Protein AF-A0A8B6HGJ4-F1 (afdb_monomer_lite)

Radius of gyration: 32.19 Å; chains: 1; bounding box: 91×87×82 Å

Structure (mmCIF, N/CA/C/O backbone):
data_AF-A0A8B6HGJ4-F1
#
_entry.id   AF-A0A8B6HGJ4-F1
#
loop_
_atom_site.group_PDB
_atom_site.id
_atom_site.type_symbol
_atom_site.label_atom_id
_atom_site.label_alt_id
_atom_site.label_comp_id
_atom_site.label_asym_id
_atom_site.label_entity_id
_atom_site.label_seq_id
_atom_site.pdbx_PDB_ins_code
_atom_site.Cartn_x
_atom_site.Cartn_y
_atom_site.Cartn_z
_atom_site.occupancy
_atom_site.B_iso_or_equiv
_atom_site.auth_seq_id
_atom_site.auth_comp_id
_atom_site.auth_asym_id
_atom_site.auth_atom_id
_atom_site.pdbx_PDB_model_num
ATOM 1 N N . MET A 1 1 ? 3.641 -2.253 -34.394 1.00 78.38 1 MET A N 1
ATOM 2 C CA . MET A 1 1 ? 3.282 -3.448 -33.602 1.00 78.38 1 MET A CA 1
ATOM 3 C C . MET A 1 1 ? 3.819 -3.248 -32.192 1.00 78.38 1 MET A C 1
ATOM 5 O O . MET A 1 1 ? 4.933 -2.754 -32.072 1.00 78.38 1 MET A O 1
ATOM 9 N N . LEU A 1 2 ? 3.014 -3.505 -31.161 1.00 90.56 2 LEU A N 1
ATOM 10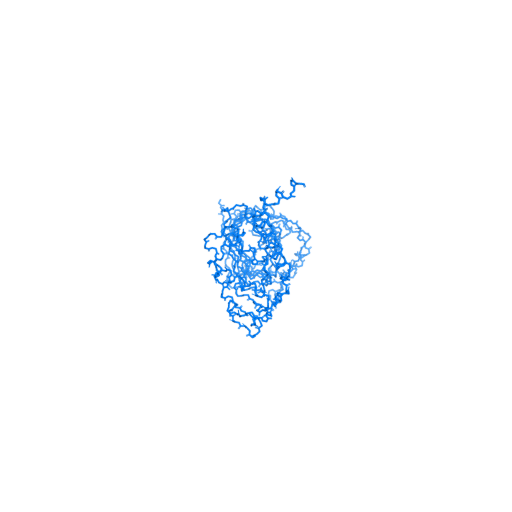 C CA . LEU A 1 2 ? 3.437 -3.443 -29.756 1.00 90.56 2 LEU A CA 1
ATOM 11 C C . LEU A 1 2 ? 3.563 -4.871 -29.226 1.00 90.56 2 LEU A C 1
ATOM 13 O O . LEU A 1 2 ? 2.767 -5.724 -29.615 1.00 90.56 2 LEU A O 1
ATOM 17 N N . PHE A 1 3 ? 4.537 -5.117 -28.355 1.00 94.81 3 PHE A N 1
ATOM 18 C CA . PHE A 1 3 ? 4.821 -6.446 -27.819 1.00 94.81 3 PHE A CA 1
ATOM 19 C C . PHE A 1 3 ? 4.512 -6.532 -26.328 1.00 94.81 3 PHE A C 1
ATOM 21 O O . PHE A 1 3 ? 4.611 -5.547 -25.590 1.00 94.81 3 PHE A O 1
ATOM 28 N N . SER A 1 4 ? 4.154 -7.739 -25.903 1.00 97.12 4 SER A N 1
ATOM 29 C CA . SER A 1 4 ? 4.008 -8.117 -24.502 1.00 97.12 4 SER A CA 1
ATOM 30 C C . SER A 1 4 ? 4.976 -9.256 -24.223 1.00 97.12 4 SER A C 1
ATOM 32 O O . SER A 1 4 ? 5.070 -10.179 -25.030 1.00 97.12 4 SER A O 1
ATOM 34 N N . VAL A 1 5 ? 5.701 -9.165 -23.115 1.00 97.69 5 VAL A N 1
ATOM 35 C CA . VAL A 1 5 ? 6.675 -10.169 -22.688 1.00 97.69 5 VAL A CA 1
ATOM 36 C C . VAL A 1 5 ? 6.229 -10.723 -21.343 1.00 97.69 5 VAL A C 1
ATOM 38 O O . VAL A 1 5 ? 5.926 -9.954 -20.430 1.00 97.69 5 VAL A O 1
ATOM 41 N N . ASP A 1 6 ? 6.189 -12.047 -21.246 1.00 98.19 6 ASP A N 1
ATOM 42 C CA . ASP A 1 6 ? 5.917 -12.778 -20.013 1.00 98.19 6 ASP A CA 1
ATOM 43 C C . ASP A 1 6 ? 7.046 -13.783 -19.788 1.00 98.19 6 ASP A C 1
ATOM 45 O O . ASP A 1 6 ? 7.392 -14.549 -20.692 1.00 98.19 6 ASP A O 1
ATOM 49 N N . ILE A 1 7 ? 7.675 -13.712 -18.621 1.00 98.06 7 ILE A N 1
ATOM 50 C CA . ILE A 1 7 ? 8.836 -14.514 -18.249 1.00 98.06 7 ILE A CA 1
ATOM 51 C C . ILE A 1 7 ? 8.524 -15.176 -16.915 1.00 98.06 7 ILE A C 1
ATOM 53 O O . ILE A 1 7 ? 8.457 -14.511 -15.885 1.00 98.06 7 ILE A O 1
ATOM 57 N N . THR A 1 8 ? 8.416 -16.498 -16.923 1.00 98.12 8 THR A N 1
ATOM 58 C CA . THR A 1 8 ? 8.326 -17.304 -15.705 1.00 98.12 8 THR A CA 1
ATOM 59 C C . THR A 1 8 ? 9.565 -18.173 -15.608 1.00 98.12 8 THR A C 1
ATOM 61 O O . THR A 1 8 ? 9.866 -18.949 -16.518 1.00 98.12 8 THR A O 1
ATOM 64 N N . CYS A 1 9 ? 10.301 -18.040 -14.511 1.00 97.62 9 CYS A N 1
ATOM 65 C CA . CYS A 1 9 ? 11.468 -18.869 -14.261 1.00 97.62 9 CYS A CA 1
ATOM 66 C C . CYS A 1 9 ? 11.078 -20.179 -13.563 1.00 97.62 9 CYS A C 1
ATOM 68 O O . CYS A 1 9 ? 10.158 -20.236 -12.752 1.00 97.62 9 CYS A O 1
ATOM 70 N N . GLY A 1 10 ? 11.810 -21.251 -13.875 1.00 91.12 10 GLY A N 1
ATOM 71 C CA . GLY A 1 10 ? 11.789 -22.477 -13.074 1.00 91.12 10 GLY A CA 1
ATOM 72 C C . GLY A 1 10 ? 12.586 -22.319 -11.775 1.00 91.12 10 GLY A C 1
ATOM 73 O O . GLY A 1 10 ? 13.128 -21.253 -11.485 1.00 91.12 10 GLY A O 1
ATOM 74 N N . GLN A 1 11 ? 12.724 -23.401 -11.005 1.00 84.88 11 GLN A N 1
ATOM 75 C CA . GLN A 1 11 ? 13.527 -23.393 -9.775 1.00 84.88 11 GLN A CA 1
ATOM 76 C C . GLN A 1 11 ? 14.956 -22.894 -10.046 1.00 84.88 11 GLN A C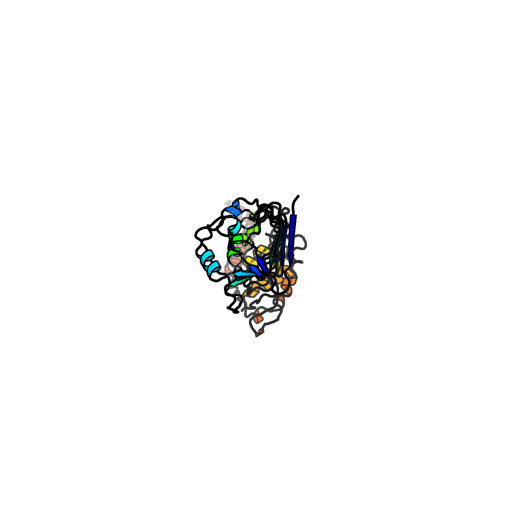 1
ATOM 78 O O . GLN A 1 11 ? 15.670 -23.464 -10.868 1.00 84.88 11 GLN A O 1
ATOM 83 N N . ASN A 1 12 ? 15.366 -21.836 -9.339 1.00 80.31 12 ASN A N 1
ATOM 84 C CA . ASN A 1 12 ? 16.653 -21.144 -9.504 1.00 80.31 12 ASN A CA 1
ATOM 85 C C . ASN A 1 12 ? 16.897 -20.543 -10.903 1.00 80.31 12 ASN A C 1
ATOM 87 O O . ASN A 1 12 ? 18.029 -20.182 -11.226 1.00 80.31 12 ASN A O 1
ATOM 91 N N . GLY A 1 13 ? 15.860 -20.422 -11.736 1.00 94.25 13 GLY A N 1
ATOM 92 C CA . GLY A 1 13 ? 15.961 -19.727 -13.011 1.00 94.25 13 GLY A CA 1
ATOM 93 C C . GLY A 1 13 ? 16.269 -18.250 -12.783 1.00 94.25 13 GLY A C 1
ATOM 94 O O . GLY A 1 13 ? 15.765 -17.626 -11.844 1.00 94.25 13 GLY A O 1
ATOM 95 N N . SER A 1 14 ? 17.124 -17.693 -13.636 1.00 95.44 14 SER A N 1
ATOM 96 C CA . SER A 1 14 ? 17.525 -16.296 -13.530 1.00 95.44 14 SER A CA 1
ATOM 97 C C . SER A 1 14 ? 17.365 -15.569 -14.852 1.00 95.44 14 SER A C 1
ATOM 99 O O . SER A 1 14 ? 17.521 -16.156 -15.922 1.00 95.44 14 SER A O 1
ATOM 101 N N . VAL A 1 15 ? 17.058 -14.280 -14.759 1.00 97.00 15 VAL A N 1
ATOM 102 C CA . VAL A 1 15 ? 16.951 -13.376 -15.900 1.00 97.00 15 VAL A CA 1
ATOM 103 C C . VAL A 1 15 ? 17.786 -12.137 -15.618 1.00 97.00 15 VAL A C 1
ATOM 105 O O . VAL A 1 15 ? 17.808 -11.624 -14.498 1.00 97.00 15 VAL A O 1
ATOM 108 N N . PHE A 1 16 ? 18.502 -11.661 -16.632 1.00 96.50 16 PHE A N 1
ATOM 109 C CA . PHE A 1 16 ? 19.123 -10.347 -16.567 1.00 96.50 16 PHE A CA 1
ATOM 110 C C . PHE A 1 16 ? 18.044 -9.292 -16.820 1.00 96.50 16 PHE A C 1
ATOM 112 O O . PHE A 1 16 ? 17.473 -9.237 -17.909 1.00 96.50 16 PHE A O 1
ATOM 119 N N . PHE A 1 17 ? 17.730 -8.499 -15.801 1.00 95.50 17 PHE A N 1
ATOM 120 C CA . PHE A 1 17 ? 16.621 -7.555 -15.815 1.00 95.50 17 PHE A CA 1
ATOM 121 C C . PHE A 1 17 ? 17.064 -6.203 -15.247 1.00 95.50 17 PHE A C 1
ATOM 123 O O . PHE A 1 17 ? 17.005 -6.019 -14.032 1.00 95.50 17 PHE A O 1
ATOM 130 N N . PRO A 1 18 ? 17.484 -5.247 -16.092 1.00 93.56 18 PRO A N 1
ATOM 131 C CA . PRO A 1 18 ? 17.709 -3.876 -15.657 1.00 93.56 18 PRO A CA 1
ATOM 132 C C . PRO A 1 18 ? 16.373 -3.167 -15.397 1.00 93.56 18 PRO A C 1
ATOM 134 O O . PRO A 1 18 ? 15.500 -3.106 -16.267 1.00 93.56 18 PRO A O 1
ATOM 137 N N . TYR A 1 19 ? 16.188 -2.613 -14.198 1.00 91.94 19 TYR A N 1
ATOM 138 C CA . TYR A 1 19 ? 14.978 -1.860 -13.859 1.00 91.94 19 TYR A CA 1
ATOM 139 C C . TYR A 1 19 ? 14.978 -0.480 -14.550 1.00 91.94 19 TYR A C 1
ATOM 141 O O . TYR A 1 19 ? 16.002 0.203 -14.513 1.00 91.94 19 TYR A O 1
ATOM 149 N N . PRO A 1 20 ? 13.851 -0.014 -15.137 1.00 92.06 20 PRO A N 1
ATOM 150 C CA . PRO A 1 20 ? 12.492 -0.566 -15.037 1.00 92.06 20 PRO A CA 1
ATOM 151 C C . PRO A 1 20 ? 12.040 -1.435 -16.226 1.00 92.06 20 PRO A C 1
ATOM 153 O O . PRO A 1 20 ? 10.835 -1.589 -16.449 1.00 92.06 20 PRO A O 1
ATOM 156 N N . GLY A 1 21 ? 12.977 -1.993 -16.998 1.00 92.81 21 GLY A N 1
ATOM 157 C CA . GLY A 1 21 ? 12.678 -2.919 -18.091 1.00 92.81 21 GLY A CA 1
ATOM 158 C C . GLY A 1 21 ? 12.190 -2.265 -19.376 1.00 92.81 21 GLY A C 1
ATOM 159 O O . GLY A 1 21 ? 11.412 -2.882 -20.103 1.00 92.81 21 GLY A O 1
ATOM 160 N N . ARG A 1 22 ? 12.572 -1.011 -19.658 1.00 92.31 22 ARG A N 1
ATOM 161 C CA . ARG A 1 22 ? 12.109 -0.327 -20.875 1.00 92.31 22 ARG A CA 1
ATOM 162 C C . ARG A 1 22 ? 12.774 -0.921 -22.108 1.00 92.31 22 ARG A C 1
ATOM 164 O O . ARG A 1 22 ? 13.986 -1.065 -22.176 1.00 92.31 22 ARG A O 1
ATOM 171 N N . ALA A 1 23 ? 11.966 -1.165 -23.132 1.00 93.50 23 ALA A N 1
ATOM 172 C CA . ALA A 1 23 ? 12.439 -1.548 -24.452 1.00 93.50 23 ALA A CA 1
ATOM 173 C C . ALA A 1 23 ? 11.560 -0.916 -25.536 1.00 93.50 23 ALA A C 1
ATOM 175 O O . ALA A 1 23 ? 10.390 -0.578 -25.317 1.00 93.50 23 ALA A O 1
ATOM 176 N N . ARG A 1 24 ? 12.115 -0.755 -26.742 1.00 93.19 24 ARG A N 1
ATOM 177 C CA . ARG A 1 24 ? 11.353 -0.238 -27.886 1.00 93.19 24 ARG A CA 1
ATOM 178 C C . ARG A 1 24 ? 10.173 -1.167 -28.176 1.00 93.19 24 ARG A C 1
ATOM 180 O O . ARG A 1 24 ? 10.334 -2.377 -28.240 1.00 93.19 24 ARG A O 1
ATOM 187 N N . LEU A 1 25 ? 8.995 -0.573 -28.386 1.00 93.94 25 LEU A N 1
ATOM 188 C CA . LEU A 1 25 ? 7.734 -1.269 -28.690 1.00 93.94 25 LEU A CA 1
ATOM 189 C C . LEU A 1 25 ? 7.193 -2.185 -27.573 1.00 93.94 25 LEU A C 1
ATOM 191 O O . LEU A 1 25 ? 6.134 -2.782 -27.768 1.00 93.94 25 LEU A O 1
ATOM 195 N N . LEU A 1 26 ? 7.850 -2.263 -26.410 1.00 96.44 26 LEU A N 1
ATOM 196 C CA . LEU A 1 26 ? 7.365 -3.036 -25.271 1.00 96.44 26 LEU A CA 1
ATOM 197 C C . LEU A 1 26 ? 6.221 -2.297 -24.573 1.00 96.44 26 LEU A C 1
ATOM 199 O O . LEU A 1 26 ? 6.354 -1.143 -24.168 1.00 96.44 26 LEU A O 1
ATOM 203 N N . HIS A 1 27 ? 5.085 -2.973 -24.459 1.00 97.00 27 HIS A N 1
ATOM 204 C CA . HIS A 1 27 ? 3.854 -2.430 -23.893 1.00 97.00 27 HIS A CA 1
ATOM 205 C C . HIS A 1 27 ? 3.449 -3.122 -22.587 1.00 97.00 27 HIS A C 1
ATOM 207 O O . HIS A 1 27 ? 2.850 -2.491 -21.716 1.00 97.00 27 HIS A O 1
ATOM 213 N N . SER A 1 28 ? 3.782 -4.401 -22.427 1.00 98.12 28 SER A N 1
ATOM 214 C CA . SER A 1 28 ? 3.518 -5.160 -21.204 1.00 98.12 28 SER A CA 1
ATOM 215 C C . SER A 1 28 ? 4.728 -6.006 -20.845 1.00 98.12 28 SER A C 1
ATOM 217 O O . SER A 1 28 ? 5.304 -6.639 -21.729 1.00 98.12 28 SER A O 1
ATOM 219 N N . LEU A 1 29 ? 5.075 -6.035 -19.563 1.00 98.00 29 LEU A N 1
ATOM 220 C CA . LEU A 1 29 ? 6.141 -6.868 -19.023 1.00 98.00 29 LEU A CA 1
ATOM 221 C C . LEU A 1 29 ? 5.661 -7.558 -17.747 1.00 98.00 29 LEU A C 1
ATOM 223 O O . LEU A 1 29 ? 5.233 -6.891 -16.804 1.00 98.00 29 LEU A O 1
ATOM 227 N N . SER A 1 30 ? 5.752 -8.881 -17.738 1.00 98.44 30 SER A N 1
ATOM 228 C CA . SER A 1 30 ? 5.477 -9.742 -16.594 1.00 98.44 30 SER A CA 1
ATOM 229 C C . SER A 1 30 ? 6.698 -10.619 -16.331 1.00 98.44 30 SER A C 1
ATOM 231 O O . SER A 1 30 ? 7.224 -11.234 -17.257 1.00 98.44 30 SER A O 1
ATOM 233 N N . ILE A 1 31 ? 7.185 -10.623 -15.091 1.00 98.00 31 ILE A N 1
ATOM 234 C CA . ILE A 1 31 ? 8.276 -11.485 -14.636 1.00 98.00 31 ILE A CA 1
ATOM 235 C C . ILE A 1 31 ? 7.845 -12.155 -13.330 1.00 98.00 31 ILE A C 1
ATOM 237 O O . ILE A 1 31 ? 7.483 -11.463 -12.370 1.00 98.00 31 ILE A O 1
ATOM 241 N N . SER A 1 32 ? 7.889 -13.486 -13.279 1.00 97.69 32 SER A N 1
ATOM 242 C CA . SER A 1 32 ? 7.520 -14.258 -12.093 1.00 97.69 32 SER A CA 1
ATOM 243 C C . SER A 1 32 ? 8.533 -15.342 -11.736 1.00 97.69 32 SER A C 1
ATOM 245 O O . SER A 1 32 ? 9.156 -15.956 -12.604 1.00 97.69 32 SER A O 1
ATOM 247 N N . ASP A 1 33 ? 8.668 -15.577 -10.429 1.00 96.94 33 ASP A N 1
ATOM 248 C CA . ASP A 1 33 ? 9.401 -16.714 -9.856 1.00 96.94 33 ASP A CA 1
ATOM 249 C C . ASP A 1 33 ? 10.895 -16.749 -10.246 1.00 96.94 33 ASP A C 1
ATOM 251 O O . ASP A 1 33 ? 11.524 -17.806 -10.288 1.00 96.94 33 ASP A O 1
ATOM 255 N N . CYS A 1 34 ? 11.475 -15.576 -10.530 1.00 96.88 34 CYS A N 1
ATOM 256 C CA . CYS A 1 34 ? 12.827 -15.421 -11.063 1.00 96.88 34 CYS A CA 1
ATOM 257 C C . CYS A 1 34 ? 13.830 -14.871 -10.045 1.00 96.88 34 CYS A C 1
ATOM 259 O O . CYS A 1 34 ? 13.510 -14.047 -9.184 1.00 96.88 34 CYS A O 1
ATOM 261 N N . VAL A 1 35 ? 15.101 -15.228 -10.243 1.00 94.81 35 VAL A N 1
ATOM 262 C CA . VAL A 1 35 ? 16.230 -14.449 -9.723 1.00 94.81 35 VAL A CA 1
ATOM 263 C C . VAL A 1 35 ? 16.602 -13.367 -10.738 1.00 94.81 35 VAL A C 1
ATOM 265 O O . VAL A 1 35 ? 16.942 -13.666 -11.883 1.00 94.81 35 VAL A O 1
ATOM 268 N N . LEU A 1 36 ? 16.521 -12.101 -10.336 1.00 95.12 36 LEU A N 1
ATOM 269 C CA . LEU A 1 36 ? 16.786 -10.950 -11.196 1.00 95.12 36 LEU A CA 1
ATOM 270 C C . LEU A 1 36 ? 18.236 -10.509 -11.021 1.00 95.12 36 LEU A C 1
ATOM 272 O O . LEU A 1 36 ? 18.605 -9.961 -9.981 1.00 95.12 36 LEU A O 1
ATOM 276 N N . ASN A 1 37 ? 19.042 -10.723 -12.053 1.00 94.56 37 ASN A N 1
ATOM 277 C CA . ASN A 1 37 ? 20.411 -10.229 -12.121 1.00 94.56 37 ASN A CA 1
ATOM 278 C C . ASN A 1 37 ? 20.438 -8.855 -12.799 1.00 94.56 37 ASN A C 1
ATOM 280 O O . ASN A 1 37 ? 19.625 -8.579 -13.678 1.00 94.56 37 ASN A O 1
ATOM 284 N N . GLY A 1 38 ? 21.394 -8.001 -12.429 1.00 92.38 38 GLY A N 1
ATOM 285 C CA . GLY A 1 38 ? 21.592 -6.714 -13.105 1.00 92.38 38 GLY A CA 1
ATOM 286 C C . GLY A 1 38 ? 20.505 -5.672 -12.837 1.00 92.38 38 GLY A C 1
ATOM 287 O O . GLY A 1 38 ? 20.397 -4.712 -13.586 1.00 92.38 38 GLY A O 1
ATOM 288 N N . PHE A 1 39 ? 19.722 -5.809 -11.762 1.00 92.06 39 PHE A N 1
ATOM 289 C CA . PHE A 1 39 ? 18.606 -4.900 -11.462 1.00 92.06 39 PHE A CA 1
ATOM 290 C C . PHE A 1 39 ? 18.987 -3.415 -11.486 1.00 92.06 39 PHE A C 1
ATOM 292 O O . PHE A 1 39 ? 18.221 -2.581 -11.964 1.00 92.06 39 PHE A O 1
ATOM 299 N N . THR A 1 40 ? 20.189 -3.085 -11.013 1.00 90.69 40 THR A N 1
ATOM 300 C CA . THR A 1 40 ? 20.719 -1.717 -10.956 1.00 90.69 40 THR A CA 1
ATOM 301 C C . THR A 1 40 ? 21.712 -1.392 -12.072 1.00 90.69 40 THR A C 1
ATOM 303 O O . THR A 1 40 ? 22.318 -0.324 -12.023 1.00 90.69 40 THR A O 1
ATOM 306 N N . SER A 1 41 ? 21.922 -2.273 -13.058 1.00 91.75 41 SER A N 1
ATOM 307 C CA . SER A 1 41 ? 22.995 -2.107 -14.053 1.00 91.75 41 SER A CA 1
ATOM 308 C C . SER A 1 41 ? 22.816 -0.868 -14.926 1.00 91.75 41 SER A C 1
ATOM 310 O O . SER A 1 41 ? 23.791 -0.297 -15.399 1.00 91.75 41 SER A O 1
ATOM 312 N N . GLU A 1 42 ? 21.573 -0.433 -15.117 1.00 90.81 42 GLU A N 1
ATOM 313 C CA . GLU A 1 42 ? 21.238 0.768 -15.879 1.00 90.81 42 GLU A CA 1
ATOM 314 C C . GLU A 1 42 ? 20.918 1.966 -14.985 1.00 90.81 42 GLU A C 1
ATOM 316 O O . GLU A 1 42 ? 20.516 2.994 -15.503 1.00 90.81 42 GLU A O 1
ATOM 321 N N . ALA A 1 43 ? 21.099 1.895 -13.661 1.00 88.25 43 ALA A N 1
ATOM 322 C CA . ALA A 1 43 ? 20.643 2.944 -12.740 1.00 88.25 43 ALA A CA 1
ATOM 323 C C . ALA A 1 43 ? 21.323 4.316 -12.950 1.00 88.25 43 ALA A C 1
ATOM 325 O O . ALA A 1 43 ? 20.772 5.349 -12.562 1.00 88.25 43 ALA A O 1
ATOM 326 N N . THR A 1 44 ? 22.512 4.325 -13.560 1.00 88.94 44 THR A N 1
ATOM 327 C CA . THR A 1 44 ? 23.302 5.527 -13.879 1.00 88.94 44 THR A CA 1
ATOM 328 C C . THR A 1 44 ? 23.581 5.686 -15.376 1.00 88.94 44 THR A C 1
ATOM 330 O O . THR A 1 44 ? 24.376 6.544 -15.740 1.00 88.94 44 THR A O 1
ATOM 333 N N . SER A 1 45 ? 23.001 4.837 -16.232 1.00 89.25 45 SER A N 1
ATOM 334 C CA . SER A 1 45 ? 23.171 4.948 -17.686 1.00 89.25 45 SER A CA 1
ATOM 335 C C . SER A 1 45 ? 22.232 6.015 -18.244 1.00 89.25 45 SER A C 1
ATOM 337 O O . SER A 1 45 ? 21.072 6.062 -17.838 1.00 89.25 45 SER A O 1
ATOM 339 N N . ASP A 1 46 ? 22.702 6.832 -19.184 1.00 88.00 46 ASP A N 1
ATOM 340 C CA . ASP A 1 46 ? 21.861 7.800 -19.900 1.00 88.00 46 ASP A CA 1
ATOM 341 C C . ASP A 1 46 ? 21.121 7.143 -21.087 1.00 88.00 46 ASP A C 1
ATOM 343 O O . ASP A 1 46 ? 20.149 7.689 -21.607 1.00 88.00 46 ASP A O 1
ATOM 347 N N . ASP A 1 47 ? 21.517 5.933 -21.506 1.00 88.81 47 ASP A N 1
ATOM 348 C CA . ASP A 1 47 ? 20.915 5.256 -22.665 1.00 88.81 47 ASP A CA 1
ATOM 349 C C . ASP A 1 47 ? 19.427 4.959 -22.444 1.00 88.81 47 ASP A C 1
ATOM 351 O O . ASP A 1 47 ? 18.610 5.093 -23.361 1.00 88.81 47 ASP A O 1
ATOM 355 N N . ILE A 1 48 ? 19.052 4.611 -21.210 1.00 88.31 48 ILE A N 1
ATOM 356 C CA . ILE A 1 48 ? 17.669 4.304 -20.828 1.00 88.31 48 ILE A CA 1
ATOM 357 C C . ILE A 1 48 ? 16.745 5.527 -20.945 1.00 88.31 48 ILE A C 1
ATOM 359 O O . ILE A 1 48 ? 15.542 5.364 -21.170 1.00 88.31 48 ILE A O 1
ATOM 363 N N . ASP A 1 49 ? 17.290 6.749 -20.869 1.00 86.62 49 ASP A N 1
ATOM 364 C CA . ASP A 1 49 ? 16.537 7.992 -21.078 1.00 86.62 49 ASP A CA 1
ATOM 365 C C . ASP A 1 49 ? 16.119 8.169 -22.545 1.00 86.62 49 ASP A C 1
ATOM 367 O O . ASP A 1 49 ? 15.100 8.801 -22.836 1.00 86.62 49 ASP A O 1
ATOM 371 N N . THR A 1 50 ? 16.850 7.554 -23.481 1.00 91.12 50 THR A N 1
ATOM 372 C CA . THR A 1 50 ? 16.514 7.574 -24.913 1.00 91.12 50 THR A CA 1
ATOM 373 C C . THR A 1 50 ? 15.396 6.592 -25.276 1.00 91.12 50 THR A C 1
ATOM 375 O O . THR A 1 50 ? 14.803 6.680 -26.359 1.00 91.12 50 THR A O 1
ATOM 378 N N . ILE A 1 51 ? 15.078 5.648 -24.381 1.00 92.50 51 ILE A N 1
ATOM 379 C CA . ILE A 1 51 ? 14.067 4.619 -24.612 1.00 92.50 51 ILE A CA 1
ATOM 380 C C . ILE A 1 51 ? 12.702 5.128 -24.118 1.00 92.50 51 ILE A C 1
ATOM 382 O O . ILE A 1 51 ? 12.518 5.378 -22.922 1.00 92.50 51 ILE A O 1
ATOM 386 N N . PRO A 1 52 ? 11.698 5.258 -25.009 1.00 92.25 52 PRO A N 1
ATOM 387 C CA . PRO A 1 52 ? 10.401 5.801 -24.630 1.00 92.25 52 PRO A CA 1
ATOM 388 C C . PRO A 1 52 ? 9.671 4.873 -23.654 1.00 92.25 52 PRO A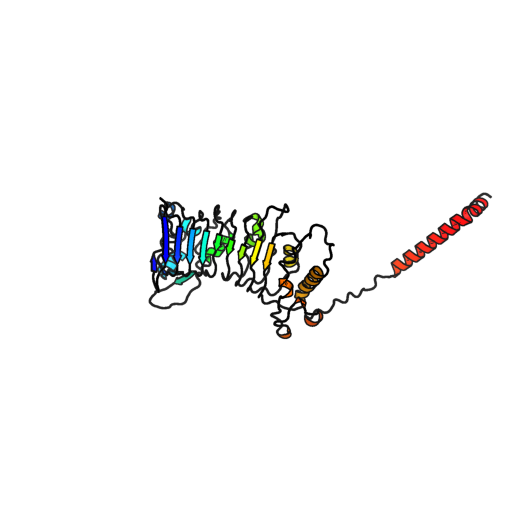 C 1
ATOM 390 O O . PRO A 1 52 ? 9.547 3.673 -23.901 1.00 92.25 52 PRO A O 1
ATOM 393 N N . ASP A 1 53 ? 9.103 5.451 -22.595 1.00 92.56 53 ASP A N 1
ATOM 394 C CA . ASP A 1 53 ? 8.244 4.733 -21.650 1.00 92.56 53 ASP A CA 1
ATOM 395 C C . ASP A 1 53 ? 6.890 4.396 -22.292 1.00 92.56 53 ASP A C 1
ATOM 397 O O . ASP A 1 53 ? 5.974 5.227 -22.351 1.00 92.56 53 ASP A O 1
ATOM 401 N N . ARG A 1 54 ? 6.784 3.174 -22.818 1.00 95.19 54 ARG A N 1
ATOM 402 C CA . ARG A 1 54 ? 5.574 2.633 -23.456 1.00 95.19 54 ARG A CA 1
ATOM 403 C C . ARG A 1 54 ? 4.890 1.545 -22.629 1.00 95.19 54 ARG A C 1
ATOM 405 O O . ARG A 1 54 ? 3.816 1.093 -23.029 1.00 95.19 54 ARG A O 1
ATOM 412 N N . ILE A 1 55 ? 5.468 1.156 -21.493 1.00 96.12 55 ILE A N 1
ATOM 413 C CA . ILE A 1 55 ? 4.935 0.086 -20.652 1.00 96.12 55 ILE A CA 1
ATOM 414 C C . ILE A 1 55 ? 3.644 0.574 -19.991 1.00 96.12 55 ILE A C 1
ATOM 416 O O . ILE A 1 55 ? 3.619 1.570 -19.271 1.00 96.12 55 ILE A O 1
ATOM 420 N N . LYS A 1 56 ? 2.546 -0.135 -20.252 1.00 97.50 56 LYS A N 1
ATOM 421 C CA . LYS A 1 56 ? 1.229 0.096 -19.646 1.00 97.50 56 LYS A CA 1
ATOM 422 C C . LYS A 1 56 ? 0.931 -0.874 -18.513 1.00 97.50 56 LYS A C 1
ATOM 424 O O . LYS A 1 56 ? 0.223 -0.502 -17.577 1.00 97.50 56 LYS A O 1
ATOM 429 N N . TYR A 1 57 ? 1.503 -2.069 -18.574 1.00 98.12 57 TYR A N 1
ATOM 430 C CA . TYR A 1 57 ? 1.307 -3.121 -17.588 1.00 98.12 57 TYR A CA 1
ATOM 431 C C . TYR A 1 57 ? 2.674 -3.650 -17.171 1.00 98.12 57 TYR A C 1
ATOM 433 O O . TYR A 1 57 ? 3.408 -4.192 -17.994 1.00 98.12 57 TYR A O 1
ATOM 441 N N . PHE A 1 58 ? 3.022 -3.447 -15.906 1.00 97.31 58 PHE A N 1
ATOM 442 C CA . PHE A 1 58 ? 4.257 -3.948 -15.318 1.00 97.31 58 PHE A CA 1
ATOM 443 C C . PHE A 1 58 ? 3.910 -4.876 -14.162 1.00 97.31 58 PHE A C 1
ATOM 445 O O . PHE A 1 58 ? 3.114 -4.521 -13.289 1.00 97.31 58 PHE A O 1
ATOM 452 N N . THR A 1 59 ? 4.451 -6.086 -14.178 1.00 97.38 59 THR A N 1
ATOM 453 C CA . THR A 1 59 ? 4.230 -7.090 -13.142 1.00 97.38 59 THR A CA 1
ATOM 454 C C . THR A 1 59 ? 5.548 -7.767 -12.814 1.00 97.38 59 THR A C 1
ATOM 456 O O . THR A 1 59 ? 6.214 -8.309 -13.689 1.00 97.38 59 THR A O 1
ATOM 459 N N . LEU A 1 60 ? 5.913 -7.723 -11.541 1.00 95.88 60 LEU A N 1
ATOM 460 C CA . LEU A 1 60 ? 7.051 -8.413 -10.971 1.00 95.88 60 LEU A CA 1
ATOM 461 C C . LEU A 1 60 ? 6.565 -9.139 -9.718 1.00 95.88 60 LEU A C 1
ATOM 463 O O . LEU A 1 60 ? 6.069 -8.502 -8.786 1.00 95.88 60 LEU A O 1
ATOM 467 N N . VAL A 1 61 ? 6.633 -10.469 -9.709 1.00 95.75 61 VAL A N 1
ATOM 468 C CA . VAL A 1 61 ? 6.023 -11.288 -8.648 1.00 95.75 61 VAL A CA 1
ATOM 469 C C . VAL A 1 61 ? 6.970 -12.393 -8.197 1.00 95.75 61 VAL A C 1
ATOM 471 O O . VAL A 1 61 ? 7.670 -12.981 -9.018 1.00 95.75 61 VAL A O 1
ATOM 474 N N . ASN A 1 62 ? 6.992 -12.682 -6.892 1.00 94.50 62 ASN A N 1
ATOM 475 C CA . ASN A 1 62 ? 7.739 -13.802 -6.297 1.00 94.50 62 ASN A CA 1
ATOM 476 C C . ASN A 1 62 ? 9.202 -13.867 -6.761 1.00 94.50 62 ASN A C 1
ATOM 478 O O . ASN A 1 62 ? 9.729 -14.938 -7.048 1.00 94.50 62 ASN A O 1
ATOM 482 N N . SER A 1 63 ? 9.846 -12.713 -6.903 1.00 93.19 63 SER A N 1
ATOM 483 C CA . SER A 1 63 ? 11.178 -12.627 -7.494 1.00 93.19 63 SER A CA 1
ATOM 484 C C . SER A 1 63 ? 12.196 -12.116 -6.482 1.00 93.19 63 SER A C 1
ATOM 486 O O . SER A 1 63 ? 11.882 -11.349 -5.567 1.00 93.19 63 SER A O 1
ATOM 488 N N . VAL A 1 64 ? 13.439 -12.554 -6.653 1.00 91.62 64 VAL A N 1
ATOM 489 C CA . VAL A 1 64 ? 14.564 -12.163 -5.802 1.00 91.62 64 VAL A CA 1
ATOM 490 C C . VAL A 1 64 ? 15.505 -11.307 -6.628 1.00 91.62 64 VAL A C 1
ATOM 492 O O . VAL A 1 64 ? 16.091 -11.783 -7.594 1.00 91.62 64 VAL A O 1
ATOM 495 N N . ILE A 1 65 ? 15.676 -10.047 -6.247 1.00 91.81 65 ILE A N 1
ATOM 496 C CA . ILE A 1 65 ? 16.734 -9.202 -6.796 1.00 91.81 65 ILE A CA 1
ATOM 497 C C . ILE A 1 65 ? 18.057 -9.703 -6.239 1.00 91.81 65 ILE A C 1
ATOM 499 O O . ILE A 1 65 ? 18.253 -9.693 -5.027 1.00 91.81 65 ILE A O 1
ATOM 503 N N . TYR A 1 66 ? 18.964 -10.125 -7.109 1.00 90.50 66 TYR A N 1
ATOM 504 C CA . TYR A 1 66 ? 20.315 -10.486 -6.716 1.00 90.50 66 TYR A CA 1
ATOM 505 C C . TYR A 1 66 ? 21.286 -9.368 -7.081 1.00 90.50 66 TYR A C 1
ATOM 507 O O . TYR A 1 66 ? 21.311 -8.879 -8.213 1.00 90.50 66 TYR A O 1
ATOM 515 N N . MET A 1 67 ? 22.109 -8.981 -6.111 1.00 88.81 67 MET A N 1
ATOM 516 C CA . MET A 1 67 ? 23.172 -8.001 -6.285 1.00 88.81 67 MET A CA 1
ATOM 517 C C . MET A 1 67 ? 24.459 -8.519 -5.660 1.00 88.81 67 MET A C 1
ATOM 519 O O . MET A 1 67 ? 24.461 -9.058 -4.550 1.00 88.81 67 MET A O 1
ATOM 523 N N . THR A 1 68 ? 25.586 -8.312 -6.337 1.00 88.88 68 THR A N 1
ATOM 524 C CA . THR A 1 68 ? 26.876 -8.528 -5.682 1.00 88.88 68 THR A CA 1
ATOM 525 C C . THR A 1 68 ? 27.146 -7.412 -4.670 1.00 88.88 68 THR A C 1
ATOM 527 O O . THR A 1 68 ? 26.562 -6.327 -4.736 1.00 88.88 68 THR A O 1
ATOM 530 N N . GLN A 1 69 ? 28.072 -7.651 -3.736 1.00 86.19 69 GLN A N 1
ATOM 531 C CA . GLN A 1 69 ? 28.515 -6.614 -2.795 1.00 86.19 69 GLN A CA 1
ATOM 532 C C . GLN A 1 69 ? 29.027 -5.363 -3.530 1.00 86.19 69 GLN A C 1
ATOM 534 O O . GLN A 1 69 ? 28.775 -4.241 -3.093 1.00 86.19 69 GLN A O 1
ATOM 539 N N . ASN A 1 70 ? 29.712 -5.560 -4.660 1.00 88.56 70 ASN A N 1
ATOM 540 C CA . ASN A 1 70 ? 30.254 -4.475 -5.470 1.00 88.56 70 ASN A CA 1
ATOM 541 C C . ASN A 1 70 ? 29.134 -3.679 -6.149 1.00 88.56 70 ASN A C 1
ATOM 543 O O . ASN A 1 70 ? 29.140 -2.454 -6.057 1.00 88.56 70 ASN A O 1
ATOM 547 N N . ASP A 1 71 ? 28.147 -4.352 -6.754 1.00 86.69 71 ASP A N 1
ATOM 548 C CA . ASP A 1 71 ? 26.994 -3.681 -7.377 1.00 86.69 71 ASP A CA 1
ATOM 549 C C . ASP A 1 71 ? 26.226 -2.854 -6.344 1.00 86.69 71 ASP A C 1
ATOM 551 O O . ASP A 1 71 ? 25.828 -1.719 -6.601 1.00 86.69 71 ASP A O 1
ATOM 555 N N . PHE A 1 72 ? 26.060 -3.403 -5.138 1.00 85.50 72 PHE A N 1
ATOM 556 C CA . PHE A 1 72 ? 25.403 -2.713 -4.039 1.00 85.50 72 PHE A CA 1
ATOM 557 C C . PHE A 1 72 ? 26.172 -1.469 -3.588 1.00 85.50 72 PHE A C 1
ATOM 559 O O . PHE A 1 72 ? 25.572 -0.405 -3.442 1.00 85.50 72 PHE A O 1
ATOM 566 N N . GLN A 1 73 ? 27.493 -1.568 -3.410 1.00 85.12 73 GLN A N 1
ATOM 567 C CA . GLN A 1 73 ? 28.335 -0.425 -3.043 1.00 85.12 73 GLN A CA 1
ATOM 568 C C . GLN A 1 73 ? 28.347 0.656 -4.128 1.00 85.12 73 GLN A C 1
ATOM 570 O O . GLN A 1 73 ? 28.240 1.840 -3.809 1.00 85.12 73 GLN A O 1
ATOM 575 N N . GLN A 1 74 ? 28.421 0.268 -5.404 1.00 86.56 74 GLN A N 1
ATOM 576 C CA . GLN A 1 74 ? 28.336 1.203 -6.527 1.00 86.56 74 GLN A CA 1
ATOM 577 C C . GLN A 1 74 ? 26.981 1.911 -6.556 1.00 86.56 74 GLN A C 1
ATOM 579 O O . GLN A 1 74 ? 26.926 3.136 -6.652 1.00 86.56 74 GLN A O 1
ATOM 584 N N . PHE A 1 75 ? 25.893 1.156 -6.398 1.00 84.69 75 PHE A N 1
ATOM 585 C CA . PHE A 1 75 ? 24.547 1.709 -6.349 1.00 84.69 75 PHE A CA 1
ATOM 586 C C . PHE A 1 75 ? 24.355 2.665 -5.162 1.00 84.69 75 PHE A C 1
ATOM 588 O O . PHE A 1 75 ? 23.795 3.748 -5.325 1.00 84.69 75 PHE A O 1
ATOM 595 N N . GLN A 1 76 ? 24.855 2.314 -3.974 1.00 82.06 76 GLN A N 1
ATOM 596 C CA . GLN A 1 76 ? 24.805 3.190 -2.801 1.00 82.06 76 GLN A CA 1
ATOM 597 C C . GLN A 1 76 ? 25.638 4.466 -2.975 1.00 82.06 76 GLN A C 1
ATOM 599 O O . GLN A 1 76 ? 25.210 5.538 -2.545 1.00 82.06 76 GLN A O 1
ATOM 604 N N . GLY A 1 77 ? 26.814 4.360 -3.599 1.00 82.50 77 GLY A N 1
ATOM 605 C CA . GLY A 1 77 ? 27.718 5.481 -3.857 1.00 82.50 77 GLY A CA 1
ATOM 606 C C . GLY A 1 77 ? 27.302 6.376 -5.029 1.00 82.50 77 GLY A C 1
ATOM 607 O O . GLY A 1 77 ? 27.915 7.426 -5.241 1.00 82.50 77 GLY A O 1
ATOM 608 N N . ALA A 1 78 ? 26.273 5.993 -5.791 1.00 83.12 78 ALA A N 1
ATOM 609 C CA . ALA A 1 78 ? 25.815 6.743 -6.950 1.00 83.12 78 ALA A CA 1
ATOM 610 C C . ALA A 1 78 ? 25.313 8.141 -6.542 1.00 83.12 78 ALA A C 1
ATOM 612 O O . ALA A 1 78 ? 24.310 8.304 -5.844 1.00 83.12 78 ALA A O 1
ATOM 613 N N . LYS A 1 79 ? 26.013 9.182 -7.015 1.00 81.56 79 LYS A N 1
ATOM 614 C CA . LYS A 1 79 ? 25.630 10.588 -6.784 1.00 81.56 79 LYS A CA 1
ATOM 615 C C . LYS A 1 79 ? 24.370 10.976 -7.555 1.00 81.56 79 LYS A C 1
ATOM 617 O O . LYS A 1 79 ? 23.618 11.850 -7.118 1.00 81.56 79 LYS A O 1
ATOM 622 N N . HIS A 1 80 ? 24.166 10.360 -8.715 1.00 82.38 80 HIS A N 1
ATOM 623 C CA . HIS A 1 80 ? 23.057 10.620 -9.619 1.00 82.38 80 HIS A CA 1
ATOM 624 C C . HIS A 1 80 ? 22.506 9.287 -10.110 1.00 82.38 80 HIS A C 1
ATOM 626 O O . HIS A 1 80 ? 23.263 8.443 -10.573 1.00 82.38 80 HIS A O 1
ATOM 632 N N . LEU A 1 81 ? 21.193 9.120 -9.983 1.00 84.94 81 LEU A N 1
ATOM 633 C CA . LEU A 1 81 ? 20.447 8.047 -10.626 1.00 84.94 81 LEU A CA 1
ATOM 634 C C . LEU A 1 81 ? 19.642 8.681 -11.757 1.00 84.94 81 LEU A C 1
ATOM 636 O O . LEU A 1 81 ? 19.128 9.795 -11.577 1.00 84.94 81 LEU A O 1
ATOM 640 N N . ASN A 1 82 ? 19.530 7.994 -12.890 1.00 86.62 82 ASN A N 1
ATOM 641 C CA . ASN A 1 82 ? 18.699 8.488 -13.981 1.00 86.62 82 ASN A CA 1
ATOM 642 C C . ASN A 1 82 ? 17.220 8.502 -13.579 1.00 86.62 82 ASN A C 1
ATOM 644 O O . ASN A 1 82 ? 16.779 7.878 -12.605 1.00 86.62 82 ASN A O 1
ATOM 648 N N . GLN A 1 83 ? 16.442 9.275 -14.327 1.00 84.75 83 GLN A N 1
ATOM 649 C CA . GLN A 1 83 ? 15.032 9.458 -14.027 1.00 84.75 83 GLN A CA 1
ATOM 650 C C . GLN A 1 83 ? 14.232 8.142 -14.138 1.00 84.75 83 GLN A C 1
ATOM 652 O O . GLN A 1 83 ? 13.500 7.855 -13.192 1.00 84.75 83 GLN A O 1
ATOM 657 N N . PRO A 1 84 ? 14.373 7.317 -15.196 1.00 87.81 84 PRO A N 1
ATOM 658 C CA . PRO A 1 84 ? 13.669 6.048 -15.358 1.00 87.81 84 PRO A CA 1
ATOM 659 C C . PRO A 1 84 ? 13.865 5.093 -14.192 1.00 87.81 84 PRO A C 1
ATOM 661 O O . PRO A 1 84 ? 12.902 4.484 -13.740 1.00 87.81 84 PRO A O 1
ATOM 664 N N . PHE A 1 85 ? 15.075 4.994 -13.655 1.00 87.31 85 PHE A N 1
ATOM 665 C CA . PHE A 1 85 ? 15.341 4.158 -12.496 1.00 87.31 85 PHE A CA 1
ATOM 666 C C . PHE A 1 85 ? 14.675 4.720 -11.230 1.00 87.31 85 PHE A C 1
ATOM 668 O O . PHE A 1 85 ? 14.135 3.973 -10.420 1.00 87.31 85 PHE A O 1
ATOM 675 N N . GLN A 1 86 ? 14.657 6.044 -11.053 1.00 82.25 86 GLN A N 1
ATOM 676 C CA . GLN A 1 86 ? 14.023 6.674 -9.888 1.00 82.25 86 GLN A CA 1
ATOM 677 C C . GLN A 1 86 ? 12.489 6.594 -9.904 1.00 82.25 86 GLN A C 1
ATOM 679 O O . GLN A 1 86 ? 11.880 6.445 -8.846 1.00 82.25 86 GLN A O 1
ATOM 684 N N . CYS A 1 87 ? 11.854 6.739 -11.072 1.00 81.38 87 CYS A N 1
ATOM 685 C CA . CYS A 1 87 ? 10.392 6.805 -11.195 1.00 81.38 87 CYS A CA 1
ATOM 686 C C . CYS A 1 87 ? 9.746 5.546 -11.793 1.00 81.38 87 CYS A C 1
ATOM 688 O O . CYS A 1 87 ? 8.526 5.401 -11.772 1.00 81.38 87 CYS A O 1
ATOM 690 N N . GLY A 1 88 ? 10.532 4.616 -12.322 1.00 89.50 88 GLY A N 1
ATOM 691 C CA . GLY A 1 88 ? 10.014 3.448 -13.017 1.00 89.50 88 GLY A CA 1
ATOM 692 C C . GLY A 1 88 ? 9.239 3.797 -14.291 1.00 89.50 88 GLY A C 1
ATOM 693 O O . GLY A 1 88 ? 9.645 4.638 -15.101 1.00 89.50 88 GLY A O 1
ATOM 694 N N . ASN A 1 89 ? 8.106 3.119 -14.476 1.00 92.44 89 ASN A N 1
ATOM 695 C CA . ASN A 1 89 ? 7.225 3.273 -15.635 1.00 92.44 89 ASN A CA 1
ATOM 696 C C . ASN A 1 89 ? 6.085 4.253 -15.304 1.00 92.44 89 ASN A C 1
ATOM 698 O O . ASN A 1 89 ? 5.000 3.858 -14.876 1.00 92.44 89 ASN A O 1
ATOM 702 N N . VAL A 1 90 ? 6.336 5.555 -15.473 1.00 91.94 90 VAL A N 1
ATOM 703 C CA . VAL A 1 90 ? 5.387 6.642 -15.150 1.00 91.94 90 VAL A CA 1
ATOM 704 C C . VAL A 1 90 ? 4.144 6.644 -16.036 1.00 91.94 90 VAL A C 1
ATOM 706 O O . VAL A 1 90 ? 3.094 7.154 -15.639 1.00 91.94 90 VAL A O 1
ATOM 709 N N . ASN A 1 91 ? 4.246 6.058 -17.230 1.00 94.31 91 ASN A N 1
ATOM 710 C CA . ASN A 1 91 ? 3.134 5.923 -18.162 1.00 94.31 91 ASN A CA 1
ATOM 711 C C . ASN A 1 91 ? 2.279 4.670 -17.929 1.00 94.31 91 ASN A C 1
ATOM 713 O O . ASN A 1 91 ? 1.308 4.476 -18.678 1.00 94.31 91 ASN A O 1
ATOM 717 N N . ALA A 1 92 ? 2.610 3.850 -16.927 1.00 96.44 92 ALA A N 1
ATOM 718 C CA . ALA A 1 92 ? 1.892 2.624 -16.619 1.00 96.44 92 ALA A CA 1
ATOM 719 C C . ALA A 1 92 ? 0.457 2.892 -16.146 1.00 96.44 92 ALA A C 1
ATOM 721 O O . ALA A 1 92 ? 0.171 3.866 -15.454 1.00 96.44 92 ALA A O 1
ATOM 722 N N . VAL A 1 93 ? -0.448 1.989 -16.520 1.00 98.06 93 VAL A N 1
ATOM 723 C CA . VAL A 1 93 ? -1.829 1.917 -16.018 1.00 98.06 93 VAL A CA 1
ATOM 724 C C . VAL A 1 93 ? -1.908 0.993 -14.808 1.00 98.06 93 VAL A C 1
ATOM 726 O O . VAL A 1 93 ? -2.708 1.220 -13.898 1.00 98.06 93 VAL A O 1
ATOM 729 N N . LYS A 1 94 ? -1.061 -0.038 -14.778 1.00 98.00 94 LYS A N 1
ATOM 730 C CA . LYS A 1 94 ? -1.013 -1.031 -13.710 1.00 98.00 94 LYS A CA 1
ATOM 731 C C . LYS A 1 94 ? 0.428 -1.420 -13.397 1.00 98.00 94 LYS A C 1
ATOM 733 O O . LYS A 1 94 ? 1.175 -1.785 -14.304 1.00 98.00 94 LYS A O 1
ATOM 738 N N . ILE A 1 95 ? 0.774 -1.369 -12.114 1.00 95.69 95 ILE A N 1
ATOM 739 C CA . ILE A 1 95 ? 2.058 -1.807 -11.561 1.00 95.69 95 ILE A CA 1
ATOM 740 C C . ILE A 1 95 ? 1.767 -2.806 -10.439 1.00 95.69 95 ILE A C 1
ATOM 742 O O . ILE A 1 95 ? 1.070 -2.472 -9.479 1.00 95.69 95 ILE A O 1
ATOM 746 N N . ILE A 1 96 ? 2.299 -4.019 -10.567 1.00 95.50 96 ILE A N 1
ATOM 747 C CA . ILE A 1 96 ? 2.303 -5.042 -9.517 1.00 95.50 96 ILE A CA 1
ATOM 748 C C . ILE A 1 96 ? 3.753 -5.394 -9.195 1.00 95.50 96 ILE A C 1
ATOM 750 O O . ILE A 1 96 ? 4.486 -5.836 -10.069 1.00 95.50 96 ILE A O 1
ATOM 754 N N . GLU A 1 97 ? 4.140 -5.236 -7.938 1.00 92.69 97 GLU A N 1
ATOM 755 C CA . GLU A 1 97 ? 5.423 -5.636 -7.364 1.00 92.69 97 GLU A CA 1
ATOM 756 C C . GLU A 1 97 ? 5.135 -6.416 -6.079 1.00 92.69 97 GLU A C 1
ATOM 758 O O . GLU A 1 97 ? 5.062 -5.848 -4.990 1.00 92.69 97 GLU A O 1
ATOM 763 N N . ASN A 1 98 ? 4.895 -7.718 -6.203 1.00 92.81 98 ASN A N 1
ATOM 764 C CA . ASN A 1 98 ? 4.427 -8.538 -5.089 1.00 92.81 98 ASN A CA 1
ATOM 765 C C . ASN A 1 98 ? 5.486 -9.546 -4.643 1.00 92.81 98 ASN A C 1
ATOM 767 O O . ASN A 1 98 ? 5.991 -10.308 -5.467 1.00 92.81 98 ASN A O 1
ATOM 771 N N . ASN A 1 99 ? 5.737 -9.614 -3.334 1.00 91.88 99 ASN A N 1
ATOM 772 C CA . ASN A 1 99 ? 6.653 -10.581 -2.730 1.00 91.88 99 ASN A CA 1
ATOM 773 C C . ASN A 1 99 ? 8.053 -10.506 -3.360 1.00 91.88 99 ASN A C 1
ATOM 775 O O . ASN A 1 99 ? 8.597 -11.498 -3.849 1.00 91.88 99 ASN A O 1
ATOM 779 N N . ILE A 1 100 ? 8.600 -9.287 -3.404 1.00 89.62 100 ILE A N 1
ATOM 780 C CA . ILE A 1 100 ? 9.937 -9.028 -3.935 1.00 89.62 100 ILE A CA 1
ATOM 781 C C . ILE A 1 100 ? 10.922 -8.870 -2.785 1.00 89.62 100 ILE A C 1
ATOM 783 O O . ILE A 1 100 ? 10.758 -8.033 -1.890 1.00 89.62 100 ILE A O 1
ATOM 787 N N . SER A 1 101 ? 11.981 -9.669 -2.842 1.00 87.56 101 SER A N 1
ATOM 788 C CA . SER A 1 101 ? 13.092 -9.613 -1.897 1.00 87.56 101 SER A CA 1
ATOM 789 C C . SER A 1 101 ? 14.379 -9.208 -2.605 1.00 87.56 101 SER A C 1
ATOM 791 O O . SER A 1 101 ? 14.475 -9.258 -3.829 1.00 87.56 101 SER A O 1
ATOM 793 N N . CYS A 1 102 ? 15.366 -8.768 -1.832 1.00 85.94 102 CYS A N 1
ATOM 794 C CA . CYS A 1 102 ? 16.693 -8.449 -2.334 1.00 85.94 102 CYS A CA 1
ATOM 795 C C . CYS A 1 102 ? 17.719 -9.279 -1.566 1.00 85.94 102 CYS A C 1
ATOM 797 O O . CYS A 1 102 ? 17.645 -9.389 -0.341 1.00 85.94 102 CYS A O 1
ATOM 799 N N . TRP A 1 103 ? 18.660 -9.865 -2.295 1.00 86.06 103 TRP A N 1
ATOM 800 C CA . TRP A 1 103 ? 19.783 -10.606 -1.761 1.00 86.06 103 TRP A CA 1
ATOM 801 C C . TRP A 1 103 ? 21.085 -9.958 -2.218 1.00 86.06 103 TRP A C 1
ATOM 803 O O . TRP A 1 103 ? 21.350 -9.836 -3.414 1.00 86.06 103 TRP A O 1
ATOM 813 N N . ILE A 1 104 ? 21.899 -9.566 -1.239 1.00 83.81 104 ILE A N 1
ATOM 814 C CA . ILE A 1 104 ? 23.241 -9.034 -1.447 1.00 83.81 104 ILE A CA 1
ATOM 815 C C . ILE A 1 104 ? 24.242 -10.102 -1.014 1.00 83.81 104 ILE A C 1
ATOM 817 O O . ILE A 1 104 ? 24.196 -10.594 0.118 1.00 83.81 104 ILE A O 1
ATOM 821 N N . GLY A 1 105 ? 25.154 -10.479 -1.903 1.00 80.75 105 GLY A N 1
ATOM 822 C CA . GLY A 1 105 ? 26.222 -11.402 -1.544 1.00 80.75 105 GLY A CA 1
ATOM 823 C C . GLY A 1 105 ? 26.763 -12.197 -2.715 1.00 80.75 105 GLY A C 1
ATOM 824 O O . GLY A 1 105 ? 26.712 -11.765 -3.860 1.00 80.75 105 GLY A O 1
ATOM 825 N N . ASN A 1 106 ? 27.330 -13.357 -2.398 1.00 68.56 106 ASN A N 1
ATOM 826 C CA . ASN A 1 106 ? 27.780 -14.333 -3.379 1.00 68.56 106 ASN A CA 1
ATOM 827 C C . ASN A 1 106 ? 26.757 -15.471 -3.409 1.00 68.56 106 ASN A C 1
ATOM 829 O O . ASN A 1 106 ? 26.552 -16.096 -2.370 1.00 68.56 106 ASN A O 1
ATOM 833 N N . MET A 1 107 ? 26.158 -15.775 -4.568 1.00 59.88 107 MET A N 1
ATOM 834 C CA . MET A 1 107 ? 25.164 -16.857 -4.701 1.00 59.88 107 MET A CA 1
ATOM 835 C C . MET A 1 107 ? 25.626 -18.195 -4.094 1.00 59.88 107 MET A C 1
ATOM 837 O O . MET A 1 107 ? 24.805 -18.978 -3.622 1.00 59.88 107 MET A O 1
ATOM 841 N N . ASN A 1 108 ? 26.940 -18.443 -4.043 1.00 56.38 108 ASN A N 1
ATOM 842 C CA . ASN A 1 108 ? 27.518 -19.694 -3.547 1.00 56.38 108 ASN A CA 1
ATOM 843 C C . ASN A 1 108 ? 27.689 -19.753 -2.018 1.00 56.38 108 ASN A C 1
ATOM 845 O O . ASN A 1 108 ? 28.064 -20.794 -1.479 1.00 56.38 108 ASN A O 1
ATOM 849 N N . LYS A 1 109 ? 27.431 -18.661 -1.290 1.00 55.19 109 LYS A N 1
ATOM 850 C CA . LYS A 1 109 ? 27.427 -18.627 0.178 1.00 55.19 109 LYS A CA 1
ATOM 851 C C . LYS A 1 109 ? 26.125 -17.976 0.627 1.00 55.19 109 LYS A C 1
ATOM 853 O O . LYS A 1 109 ? 25.920 -16.799 0.365 1.00 55.19 109 LYS A O 1
ATOM 858 N N . ARG A 1 110 ? 25.254 -18.720 1.324 1.00 43.56 110 ARG A N 1
ATOM 859 C CA . ARG A 1 110 ? 24.043 -18.180 1.979 1.00 43.56 110 ARG A CA 1
ATOM 860 C C . ARG A 1 110 ? 24.444 -17.148 3.042 1.00 43.56 110 ARG A C 1
ATOM 862 O O . ARG A 1 110 ? 24.530 -17.462 4.225 1.00 43.56 110 ARG A O 1
ATOM 869 N N . SER A 1 111 ? 24.731 -15.924 2.624 1.00 46.59 111 SER A N 1
ATOM 870 C CA . SER A 1 111 ? 24.808 -14.768 3.503 1.00 46.59 111 SER A CA 1
ATOM 871 C C . SER A 1 111 ? 23.411 -14.180 3.687 1.00 46.59 111 SER A C 1
ATOM 873 O O . SER A 1 111 ? 22.547 -14.273 2.817 1.00 46.59 111 SER A O 1
ATOM 875 N N . ARG A 1 112 ? 23.213 -13.650 4.893 1.00 45.03 112 ARG A N 1
ATOM 876 C CA . ARG A 1 112 ? 21.985 -13.117 5.489 1.00 45.03 112 ARG A CA 1
ATOM 877 C C . ARG A 1 112 ? 21.192 -12.235 4.506 1.00 45.03 112 ARG A C 1
ATOM 879 O O . ARG A 1 112 ? 21.783 -11.396 3.837 1.00 45.03 112 ARG A O 1
ATOM 886 N N . LEU A 1 113 ? 19.861 -12.398 4.463 1.00 48.75 113 LEU A N 1
ATOM 887 C CA . LEU A 1 113 ? 18.956 -11.396 3.886 1.00 48.75 113 LEU A CA 1
ATOM 888 C C . LEU A 1 113 ? 19.168 -10.090 4.657 1.00 48.75 113 LEU A C 1
ATOM 890 O O . LEU A 1 113 ? 18.719 -9.955 5.796 1.00 48.75 113 LEU A O 1
ATOM 894 N N . GLU A 1 114 ? 19.884 -9.149 4.062 1.00 48.62 114 GLU A N 1
ATOM 895 C CA . GLU A 1 114 ? 19.922 -7.783 4.555 1.00 48.62 114 GLU A CA 1
ATOM 896 C C . GLU A 1 114 ? 18.738 -7.041 3.943 1.00 48.62 114 GLU A C 1
ATOM 898 O O . GLU A 1 114 ? 18.580 -6.978 2.724 1.00 48.62 114 GLU A O 1
ATOM 903 N N . THR A 1 115 ? 17.867 -6.493 4.792 1.00 48.97 115 THR A N 1
ATOM 904 C CA . THR A 1 115 ? 16.839 -5.548 4.351 1.00 48.97 115 THR A CA 1
ATOM 905 C C . THR A 1 115 ? 17.515 -4.437 3.559 1.00 48.97 115 THR A C 1
ATOM 907 O O . THR A 1 115 ? 18.369 -3.728 4.092 1.00 48.97 115 THR A O 1
ATOM 910 N N . PHE A 1 116 ? 17.131 -4.286 2.291 1.00 49.25 116 PHE A N 1
ATOM 911 C CA . PHE A 1 116 ? 17.670 -3.280 1.383 1.00 49.25 116 PHE A CA 1
ATOM 912 C C . PHE A 1 116 ? 17.273 -1.876 1.860 1.00 49.25 116 PHE A C 1
ATOM 914 O O . PHE A 1 116 ? 16.278 -1.300 1.426 1.00 49.25 116 PHE A O 1
ATOM 921 N N . GLN A 1 117 ? 18.055 -1.321 2.783 1.00 51.81 117 GLN A N 1
ATOM 922 C CA . GLN A 1 117 ? 17.964 0.069 3.231 1.00 51.81 117 GLN A CA 1
ATOM 923 C C . GLN A 1 117 ? 19.009 0.931 2.515 1.00 51.81 117 GLN A C 1
ATOM 925 O O . GLN A 1 117 ? 19.614 1.821 3.112 1.00 51.81 117 GLN A O 1
ATOM 930 N N . ALA A 1 118 ? 19.258 0.669 1.228 1.00 51.09 118 ALA A N 1
ATOM 931 C CA . ALA A 1 118 ? 20.088 1.564 0.439 1.00 51.09 118 ALA A CA 1
ATOM 932 C C . ALA A 1 118 ? 19.413 2.940 0.397 1.00 51.09 118 ALA A C 1
ATOM 934 O O . ALA A 1 118 ? 18.276 3.081 -0.058 1.00 51.09 118 ALA A O 1
ATOM 935 N N . ARG A 1 119 ? 20.124 3.955 0.889 1.00 55.28 119 ARG A N 1
ATOM 936 C CA . ARG A 1 119 ? 19.743 5.365 0.792 1.00 55.28 119 ARG A CA 1
ATOM 937 C C . ARG A 1 119 ? 20.679 6.069 -0.195 1.00 55.28 119 ARG A C 1
ATOM 939 O O . ARG A 1 119 ? 21.420 6.950 0.240 1.00 55.28 119 ARG A O 1
ATOM 946 N N . PRO A 1 120 ? 20.702 5.711 -1.495 1.00 57.75 120 PRO A N 1
ATOM 947 C CA . PRO A 1 120 ? 21.349 6.594 -2.452 1.00 57.75 120 PRO A CA 1
ATOM 948 C C . PRO A 1 120 ? 20.681 7.971 -2.358 1.00 57.75 120 PRO A C 1
ATOM 950 O O . PRO A 1 120 ? 19.526 8.091 -1.921 1.00 57.75 120 PRO A O 1
ATOM 953 N N . ASN A 1 121 ? 21.416 9.019 -2.727 1.00 57.09 121 ASN A N 1
ATOM 954 C CA . ASN A 1 121 ? 20.906 10.388 -2.751 1.00 57.09 121 ASN A CA 1
ATOM 955 C C . ASN A 1 121 ? 19.838 10.522 -3.849 1.00 57.09 121 ASN A C 1
ATOM 957 O O . ASN A 1 121 ? 20.072 11.067 -4.927 1.00 57.09 121 ASN A O 1
ATOM 961 N N . PHE A 1 122 ? 18.641 10.001 -3.579 1.00 62.31 122 PHE A N 1
ATOM 962 C CA . PHE A 1 122 ? 17.457 10.276 -4.367 1.00 62.31 122 PHE A CA 1
ATOM 963 C C . PHE A 1 122 ? 17.224 11.777 -4.294 1.00 62.31 122 PHE A C 1
ATOM 965 O O . PHE A 1 122 ? 16.963 12.319 -3.220 1.00 62.31 122 PHE A O 1
ATOM 972 N N . ARG A 1 123 ? 17.351 12.457 -5.437 1.00 62.28 123 ARG A N 1
ATOM 973 C CA . ARG A 1 123 ? 16.898 13.841 -5.538 1.00 62.28 123 ARG A CA 1
ATOM 974 C C . ARG A 1 123 ? 15.412 13.857 -5.207 1.00 62.28 123 ARG A C 1
ATOM 976 O O . ARG A 1 123 ? 14.668 12.997 -5.677 1.00 62.28 123 ARG A O 1
ATOM 983 N N . ASP A 1 124 ? 15.004 14.854 -4.436 1.00 64.19 124 ASP A N 1
ATOM 984 C CA . ASP A 1 124 ? 13.612 15.116 -4.093 1.00 64.19 124 ASP A CA 1
ATOM 985 C C . ASP A 1 124 ? 12.840 15.561 -5.336 1.00 64.19 124 ASP A C 1
ATOM 987 O O . ASP A 1 124 ? 12.586 16.740 -5.563 1.00 64.19 124 ASP A O 1
ATOM 991 N N . ARG A 1 125 ? 12.522 14.595 -6.194 1.00 70.94 125 ARG A N 1
ATOM 992 C CA . ARG A 1 125 ? 11.718 14.788 -7.390 1.00 70.94 125 ARG A CA 1
ATOM 993 C C . ARG A 1 125 ? 10.326 14.253 -7.122 1.00 70.94 125 ARG A C 1
ATOM 995 O O . ARG A 1 125 ? 10.153 13.122 -6.672 1.00 70.94 125 ARG A O 1
ATOM 1002 N N . THR A 1 126 ? 9.344 15.094 -7.397 1.00 78.75 126 THR A N 1
ATOM 1003 C CA . THR A 1 126 ? 7.939 14.717 -7.422 1.00 78.75 126 THR A CA 1
ATOM 1004 C C . THR A 1 126 ? 7.610 14.192 -8.818 1.00 78.75 126 THR A C 1
ATOM 1006 O O . THR A 1 126 ? 8.018 14.767 -9.829 1.00 78.75 126 THR A O 1
ATOM 1009 N N . TYR A 1 127 ? 6.895 13.071 -8.889 1.00 84.50 127 TYR A N 1
ATOM 1010 C CA . TYR A 1 127 ? 6.492 12.454 -10.154 1.00 84.50 127 TYR A CA 1
ATOM 1011 C C . TYR A 1 127 ? 4.973 12.384 -10.241 1.00 84.50 127 TYR A C 1
ATOM 1013 O O . TYR A 1 127 ? 4.306 12.195 -9.231 1.00 84.50 127 TYR A O 1
ATOM 1021 N N . THR A 1 128 ? 4.411 12.529 -11.441 1.00 89.88 128 THR A N 1
ATOM 1022 C CA . THR A 1 128 ? 2.961 12.406 -11.658 1.00 89.88 128 THR A CA 1
ATOM 1023 C C . THR A 1 128 ? 2.668 11.191 -12.527 1.00 89.88 128 THR A C 1
ATOM 1025 O O . THR A 1 128 ? 2.993 11.181 -13.714 1.00 89.88 128 THR A O 1
ATOM 1028 N N . TYR A 1 129 ? 2.010 10.184 -11.955 1.00 92.50 129 TYR A N 1
ATOM 1029 C CA . TYR A 1 129 ? 1.589 8.973 -12.662 1.00 92.50 129 TYR A CA 1
ATOM 1030 C C . TYR A 1 129 ? 0.205 9.198 -13.259 1.00 92.50 129 TYR A C 1
ATOM 1032 O O . TYR A 1 129 ? -0.815 8.780 -12.712 1.00 92.50 129 TYR A O 1
ATOM 1040 N N . LYS A 1 130 ? 0.162 9.912 -14.389 1.00 93.81 130 LYS A N 1
ATOM 1041 C CA . LYS A 1 130 ? -1.093 10.375 -15.000 1.00 93.81 130 LYS A CA 1
ATOM 1042 C C . LYS A 1 130 ? -2.054 9.235 -15.344 1.00 93.81 130 LYS A C 1
ATOM 1044 O O . LYS A 1 130 ? -3.255 9.454 -15.326 1.00 93.81 130 LYS A O 1
ATOM 1049 N N . TYR A 1 131 ? -1.562 8.045 -15.676 1.00 96.56 131 TYR A N 1
ATOM 1050 C CA . TYR A 1 131 ? -2.407 6.950 -16.169 1.00 96.56 131 TYR A CA 1
ATOM 1051 C C . TYR A 1 131 ? -2.584 5.802 -15.176 1.00 96.56 131 TYR A C 1
ATOM 1053 O O . TYR A 1 131 ? -3.346 4.883 -15.470 1.00 96.56 131 TYR A O 1
ATOM 1061 N N . LEU A 1 132 ? -1.897 5.839 -14.033 1.00 96.31 132 LEU A N 1
ATOM 1062 C CA . LEU A 1 132 ? -1.866 4.723 -13.095 1.00 96.31 132 LEU A CA 1
ATOM 1063 C C . LEU A 1 132 ? -3.208 4.594 -12.378 1.00 96.31 132 LEU A C 1
ATOM 1065 O O . LEU A 1 132 ? -3.643 5.525 -11.707 1.00 96.31 132 LEU A O 1
ATOM 1069 N N . ARG A 1 133 ? -3.832 3.421 -12.511 1.00 97.00 133 ARG A N 1
ATOM 1070 C CA . ARG A 1 133 ? -5.113 3.062 -11.882 1.00 97.00 133 ARG A CA 1
ATOM 1071 C C . ARG A 1 133 ? -4.942 2.006 -10.797 1.00 97.00 133 ARG A C 1
ATOM 1073 O O . ARG A 1 133 ? -5.690 2.009 -9.825 1.00 97.00 133 ARG A O 1
ATOM 1080 N N . HIS A 1 134 ? -3.938 1.138 -10.924 1.00 97.19 134 HIS A N 1
ATOM 1081 C CA . HIS A 1 134 ? -3.669 0.086 -9.944 1.00 97.19 134 HIS A CA 1
ATOM 1082 C C . HIS A 1 134 ? -2.187 0.039 -9.583 1.00 97.19 134 HIS A C 1
ATOM 1084 O O . HIS A 1 134 ? -1.337 -0.143 -10.458 1.00 97.19 134 HIS A O 1
ATOM 1090 N N . LEU A 1 135 ? -1.899 0.158 -8.291 1.00 94.06 135 LEU A N 1
ATOM 1091 C CA . LEU A 1 135 ? -0.564 0.022 -7.731 1.00 94.06 135 LEU A CA 1
ATOM 1092 C C . LEU A 1 135 ? -0.597 -0.994 -6.594 1.00 94.06 135 LEU A C 1
ATOM 1094 O O . LEU A 1 135 ? -1.326 -0.827 -5.620 1.00 94.06 135 LEU A O 1
ATOM 1098 N N . HIS A 1 136 ? 0.201 -2.046 -6.724 1.00 94.25 136 HIS A N 1
ATOM 1099 C CA . HIS A 1 136 ? 0.273 -3.136 -5.761 1.00 94.25 136 HIS A CA 1
ATOM 1100 C C . HIS A 1 136 ? 1.733 -3.388 -5.401 1.00 94.25 136 HIS A C 1
ATOM 1102 O O . HIS A 1 136 ? 2.515 -3.732 -6.279 1.00 94.25 136 HIS A O 1
ATOM 1108 N N . LYS A 1 137 ? 2.096 -3.201 -4.130 1.00 90.31 137 LYS A N 1
ATOM 1109 C CA . LYS A 1 137 ? 3.445 -3.422 -3.596 1.00 90.31 137 LYS A CA 1
ATOM 1110 C C . LYS A 1 137 ? 3.459 -4.267 -2.310 1.00 90.31 137 LYS A C 1
ATOM 1112 O O . LYS A 1 137 ? 4.163 -3.933 -1.358 1.00 90.31 137 LYS A O 1
ATOM 1117 N N . SER A 1 138 ? 2.651 -5.327 -2.233 1.00 87.75 138 SER A N 1
ATOM 1118 C CA . SER A 1 138 ? 2.585 -6.161 -1.021 1.00 87.75 138 SER A CA 1
ATOM 1119 C C . SER A 1 138 ? 3.800 -7.066 -0.855 1.00 87.75 138 SER A C 1
ATOM 1121 O O . SER A 1 138 ? 4.372 -7.516 -1.846 1.00 87.75 138 SER A O 1
ATOM 1123 N N . PHE A 1 139 ? 4.171 -7.375 0.392 1.00 84.75 139 PHE A N 1
ATOM 1124 C CA . PHE A 1 139 ? 5.309 -8.251 0.726 1.00 84.75 139 PHE A CA 1
ATOM 1125 C C . PHE A 1 139 ? 6.655 -7.818 0.115 1.00 84.75 139 PHE A C 1
ATOM 1127 O O . PHE A 1 139 ? 7.598 -8.604 0.044 1.00 84.75 139 PHE A O 1
ATOM 1134 N N . SER A 1 140 ? 6.766 -6.570 -0.336 1.00 73.31 140 SER A N 1
ATOM 1135 C CA . SER A 1 140 ? 7.966 -6.059 -0.989 1.00 73.31 140 SER A CA 1
ATOM 1136 C C . SER A 1 140 ? 8.839 -5.345 0.040 1.00 73.31 140 SER A C 1
ATOM 1138 O O . SER A 1 140 ? 8.504 -4.267 0.523 1.00 73.31 140 SER A O 1
ATOM 1140 N N . MET A 1 141 ? 9.982 -5.947 0.387 1.00 63.59 141 MET A N 1
ATOM 1141 C CA . MET A 1 141 ? 10.904 -5.433 1.420 1.00 63.59 141 MET A CA 1
ATOM 1142 C C . MET A 1 141 ? 11.832 -4.309 0.925 1.00 63.59 141 MET A C 1
ATOM 1144 O O . MET A 1 141 ? 12.756 -3.891 1.627 1.00 63.59 141 MET A O 1
ATOM 1148 N N . ILE A 1 142 ? 11.610 -3.808 -0.289 1.00 62.16 142 ILE A N 1
ATOM 1149 C CA . ILE A 1 142 ? 12.456 -2.791 -0.910 1.00 62.16 142 ILE A CA 1
ATOM 1150 C C . ILE A 1 142 ? 11.970 -1.404 -0.461 1.00 62.16 142 ILE A C 1
ATOM 1152 O O . ILE A 1 142 ? 11.144 -0.754 -1.100 1.00 62.16 142 ILE A O 1
ATOM 1156 N N . GLN A 1 143 ? 12.518 -0.943 0.665 1.00 53.25 143 GLN A N 1
ATOM 1157 C CA . GLN A 1 143 ? 12.215 0.351 1.284 1.00 53.25 143 GLN A CA 1
ATOM 1158 C C . GLN A 1 143 ? 12.375 1.607 0.399 1.00 53.25 143 GLN A C 1
ATOM 1160 O O . GLN A 1 143 ? 11.625 2.550 0.641 1.00 53.25 143 GLN A O 1
ATOM 1165 N N . PRO A 1 144 ? 13.255 1.701 -0.625 1.00 49.56 144 PRO A N 1
ATOM 1166 C CA . PRO A 1 144 ? 13.301 2.910 -1.455 1.00 49.56 144 PRO A CA 1
ATOM 1167 C C . PRO A 1 144 ? 11.965 3.270 -2.128 1.00 49.56 144 PRO A C 1
ATOM 1169 O O . PRO A 1 144 ? 11.750 4.432 -2.473 1.00 49.56 144 PRO A O 1
ATOM 1172 N N . PHE A 1 145 ? 11.039 2.315 -2.261 1.00 51.56 145 PHE A N 1
ATOM 1173 C CA . PHE A 1 145 ? 9.740 2.537 -2.887 1.00 51.56 145 PHE A CA 1
ATOM 1174 C C . PHE A 1 145 ? 8.690 3.203 -1.990 1.00 51.56 145 PHE A C 1
ATOM 1176 O O . PHE A 1 145 ? 7.748 3.778 -2.532 1.00 51.56 145 PHE A O 1
ATOM 1183 N N . THR A 1 146 ? 8.840 3.218 -0.659 1.00 52.59 146 THR A N 1
ATOM 1184 C CA . THR A 1 146 ? 7.898 3.949 0.216 1.00 52.59 146 THR A CA 1
ATOM 1185 C C . THR A 1 146 ? 7.964 5.460 -0.034 1.00 52.59 146 THR A C 1
ATOM 1187 O O . THR A 1 146 ? 6.927 6.119 -0.105 1.00 52.59 146 THR A O 1
ATOM 1190 N N . ARG A 1 147 ? 9.155 6.000 -0.351 1.00 58.41 147 ARG A N 1
ATOM 1191 C CA . ARG A 1 147 ? 9.325 7.409 -0.769 1.00 58.41 147 ARG A CA 1
ATOM 1192 C C . ARG A 1 147 ? 8.624 7.752 -2.084 1.00 58.41 147 ARG A C 1
ATOM 1194 O O . ARG A 1 147 ? 8.246 8.906 -2.286 1.00 58.41 147 ARG A O 1
ATOM 1201 N N . GLN A 1 148 ? 8.473 6.782 -2.991 1.00 61.19 148 GLN A N 1
ATOM 1202 C CA . GLN A 1 148 ? 7.766 6.989 -4.259 1.00 61.19 148 GLN A CA 1
ATOM 1203 C C . GLN A 1 148 ? 6.302 7.350 -3.987 1.00 61.19 148 GLN A C 1
ATOM 1205 O O . GLN A 1 148 ? 5.739 8.178 -4.697 1.00 61.19 148 GLN A O 1
ATOM 1210 N N . ILE A 1 149 ? 5.706 6.785 -2.936 1.00 65.94 149 ILE A N 1
ATOM 1211 C CA . ILE A 1 149 ? 4.339 7.083 -2.505 1.00 65.94 149 ILE A CA 1
ATOM 1212 C C . ILE A 1 149 ? 4.298 8.496 -1.901 1.00 65.94 149 ILE A C 1
ATOM 1214 O O . ILE A 1 149 ? 3.512 9.319 -2.352 1.00 65.94 149 ILE A O 1
ATOM 1218 N N . ASP A 1 150 ? 5.237 8.821 -1.003 1.00 66.44 150 ASP A N 1
ATOM 1219 C CA . ASP A 1 150 ? 5.277 10.099 -0.271 1.00 66.44 150 ASP A CA 1
ATOM 1220 C C . ASP A 1 150 ? 5.337 11.365 -1.122 1.00 66.44 150 ASP A C 1
ATOM 1222 O O . ASP A 1 150 ? 4.790 12.395 -0.727 1.00 66.44 150 ASP A O 1
ATOM 1226 N N . LYS A 1 151 ? 6.035 11.315 -2.261 1.00 73.56 151 LYS A N 1
ATOM 1227 C CA . LYS A 1 151 ? 6.327 12.513 -3.068 1.00 73.56 151 LYS A CA 1
ATOM 1228 C C . LYS A 1 151 ? 5.662 12.523 -4.438 1.00 73.56 151 LYS A C 1
ATOM 1230 O O . LYS A 1 151 ? 5.764 13.523 -5.149 1.00 73.56 151 LYS A O 1
ATOM 1235 N N . SER A 1 152 ? 5.010 11.439 -4.841 1.00 83.00 152 SER A N 1
ATOM 1236 C CA . SER A 1 152 ? 4.393 11.360 -6.167 1.00 83.00 152 SER A CA 1
ATOM 1237 C C . SER A 1 152 ? 2.894 11.632 -6.124 1.00 83.00 152 SER A C 1
ATOM 1239 O O . SER A 1 152 ? 2.233 11.464 -5.106 1.00 83.00 152 SER A O 1
ATOM 1241 N N . MET A 1 153 ? 2.352 12.044 -7.265 1.00 86.94 153 MET A N 1
ATOM 1242 C CA . MET A 1 153 ? 0.930 12.278 -7.479 1.00 86.94 153 MET A CA 1
ATOM 1243 C C . MET A 1 153 ? 0.324 11.160 -8.322 1.00 86.94 153 MET A C 1
ATOM 1245 O O . MET A 1 153 ? 0.888 10.751 -9.342 1.00 86.94 153 MET A O 1
ATOM 1249 N N . TYR A 1 154 ? -0.865 10.723 -7.916 1.00 89.88 154 TYR A N 1
ATOM 1250 C CA . TYR A 1 154 ? -1.581 9.596 -8.505 1.00 89.88 154 TYR A CA 1
ATOM 1251 C C . TYR A 1 154 ? -3.029 10.002 -8.837 1.00 89.88 154 TYR A C 1
ATOM 1253 O O . TYR A 1 154 ? -3.966 9.517 -8.208 1.00 89.88 154 TYR A O 1
ATOM 1261 N N . PRO A 1 155 ? -3.237 10.916 -9.804 1.00 89.69 155 PRO A N 1
ATOM 1262 C CA . PRO A 1 155 ? -4.527 11.584 -10.000 1.00 89.69 155 PRO A CA 1
ATOM 1263 C C . PRO A 1 155 ? -5.696 10.638 -10.312 1.00 89.69 155 PRO A C 1
ATOM 1265 O O . PRO A 1 155 ? -6.818 10.937 -9.918 1.00 89.69 155 PRO A O 1
ATOM 1268 N N . ASN A 1 156 ? -5.429 9.511 -10.982 1.00 92.88 156 ASN A N 1
ATOM 1269 C CA . ASN A 1 156 ? -6.444 8.565 -11.471 1.00 92.88 156 ASN A CA 1
ATOM 1270 C C . ASN A 1 156 ? -6.342 7.178 -10.807 1.00 92.88 156 ASN A C 1
ATOM 1272 O O . ASN A 1 156 ? -6.781 6.176 -11.376 1.00 92.88 156 ASN A O 1
ATOM 1276 N N . ILE A 1 157 ? -5.699 7.092 -9.638 1.00 93.12 157 ILE A N 1
ATOM 1277 C CA . ILE A 1 157 ? -5.516 5.817 -8.940 1.00 93.12 157 ILE A CA 1
ATOM 1278 C C . ILE A 1 157 ? -6.841 5.321 -8.370 1.00 93.12 157 ILE A C 1
ATOM 1280 O O . ILE A 1 157 ? -7.561 6.064 -7.716 1.00 93.12 157 ILE A O 1
ATOM 1284 N N . GLU A 1 158 ? -7.143 4.046 -8.590 1.00 94.75 158 GLU A N 1
ATOM 1285 C CA . GLU A 1 158 ? -8.359 3.388 -8.109 1.00 94.75 158 GLU A CA 1
ATOM 1286 C C . GLU A 1 158 ? -8.060 2.354 -7.025 1.00 94.75 158 GLU A C 1
ATOM 1288 O O . GLU A 1 158 ? -8.879 2.127 -6.131 1.00 94.75 158 GLU A O 1
ATOM 1293 N N . THR A 1 159 ? -6.889 1.719 -7.094 1.00 95.38 159 THR A N 1
ATOM 1294 C CA . THR A 1 159 ? -6.462 0.673 -6.161 1.00 95.38 159 THR A CA 1
ATOM 1295 C C . THR A 1 159 ? -5.028 0.904 -5.721 1.00 95.38 159 THR A C 1
ATOM 1297 O O . THR A 1 159 ? -4.120 0.940 -6.553 1.00 95.38 159 THR A O 1
ATOM 1300 N N . LEU A 1 160 ? -4.832 0.984 -4.410 1.00 93.25 160 LEU A N 1
ATOM 1301 C CA . LEU A 1 160 ? -3.531 0.957 -3.758 1.00 93.25 160 LEU A CA 1
ATOM 1302 C C . LEU A 1 160 ? -3.489 -0.262 -2.847 1.00 93.25 160 LEU A C 1
ATOM 1304 O O . LEU A 1 160 ? -4.323 -0.390 -1.959 1.00 93.25 160 LEU A O 1
ATOM 1308 N N . ASN A 1 161 ? -2.540 -1.162 -3.066 1.00 94.12 161 ASN A N 1
ATOM 1309 C CA . ASN A 1 161 ? -2.332 -2.305 -2.190 1.00 94.12 161 ASN A CA 1
ATOM 1310 C C . ASN A 1 161 ? -0.906 -2.289 -1.641 1.00 94.12 161 ASN A C 1
ATOM 1312 O O . ASN A 1 161 ? 0.054 -2.490 -2.384 1.00 94.12 161 ASN A O 1
ATOM 1316 N N . PHE A 1 162 ? -0.799 -2.083 -0.334 1.00 91.81 162 PHE A N 1
ATOM 1317 C CA . PHE A 1 162 ? 0.432 -2.114 0.445 1.00 91.81 162 PHE A CA 1
ATOM 1318 C C . PHE A 1 162 ? 0.302 -3.082 1.626 1.00 91.81 162 PHE A C 1
ATOM 1320 O O . PHE A 1 162 ? 0.854 -2.846 2.702 1.00 91.81 162 PHE A O 1
ATOM 1327 N N . SER A 1 163 ? -0.444 -4.177 1.454 1.00 93.44 163 SER A N 1
ATOM 1328 C CA . SER A 1 163 ? -0.577 -5.185 2.501 1.00 93.44 163 SER A CA 1
ATOM 1329 C C . SER A 1 163 ? 0.779 -5.829 2.813 1.00 93.44 163 SER A C 1
ATOM 1331 O O . SER A 1 163 ? 1.544 -6.118 1.892 1.00 93.44 163 SER A O 1
ATOM 1333 N N . ALA A 1 164 ? 1.082 -6.104 4.081 1.00 91.81 164 ALA A N 1
ATOM 1334 C CA . ALA A 1 164 ? 2.338 -6.751 4.482 1.00 91.81 164 ALA A CA 1
ATOM 1335 C C . ALA A 1 164 ? 3.610 -6.057 3.952 1.00 91.81 164 ALA A C 1
ATOM 1337 O O . ALA A 1 164 ? 4.582 -6.706 3.570 1.00 91.81 164 ALA A O 1
ATOM 1338 N N . ALA A 1 165 ? 3.605 -4.724 3.920 1.00 86.19 165 ALA A N 1
ATOM 1339 C CA . ALA A 1 165 ? 4.735 -3.897 3.500 1.00 86.19 165 ALA A CA 1
ATOM 1340 C C . ALA A 1 165 ? 5.602 -3.416 4.683 1.00 86.19 165 ALA A C 1
ATOM 1342 O O . ALA A 1 165 ? 6.490 -2.584 4.501 1.00 86.19 165 ALA A O 1
ATOM 1343 N N . ASN A 1 166 ? 5.360 -3.933 5.896 1.00 87.00 166 ASN A N 1
ATOM 1344 C CA . ASN A 1 166 ? 6.004 -3.503 7.144 1.00 87.00 166 ASN A CA 1
ATOM 1345 C C . ASN A 1 166 ? 5.853 -1.993 7.420 1.00 87.00 166 ASN A C 1
ATOM 1347 O O . ASN A 1 166 ? 6.755 -1.368 7.981 1.00 87.00 166 ASN A O 1
ATOM 1351 N N . MET A 1 167 ? 4.733 -1.386 7.013 1.00 84.50 167 MET A N 1
ATOM 1352 C CA . MET A 1 167 ? 4.453 0.022 7.305 1.00 84.50 167 MET A CA 1
ATOM 1353 C C . MET A 1 167 ? 4.165 0.212 8.792 1.00 84.50 167 MET A C 1
ATOM 1355 O O . MET A 1 167 ? 3.313 -0.473 9.345 1.00 84.50 167 MET A O 1
ATOM 1359 N N . ILE A 1 168 ? 4.859 1.155 9.423 1.00 87.00 168 ILE A N 1
ATOM 1360 C CA . ILE A 1 168 ? 4.663 1.512 10.839 1.00 87.00 168 ILE A CA 1
ATOM 1361 C C . ILE A 1 168 ? 3.683 2.686 10.969 1.00 87.00 168 ILE A C 1
ATOM 1363 O O . ILE A 1 168 ? 2.921 2.781 11.924 1.00 87.00 168 ILE A O 1
ATOM 1367 N N . GLU A 1 169 ? 3.664 3.570 9.976 1.00 84.00 169 GLU A N 1
ATOM 1368 C CA . GLU A 1 169 ? 2.766 4.716 9.917 1.00 84.00 169 GLU A CA 1
ATOM 1369 C C . GLU A 1 169 ? 2.115 4.812 8.540 1.00 84.00 169 GLU A C 1
ATOM 1371 O O . GLU A 1 169 ? 2.657 4.335 7.541 1.00 84.00 169 GLU A O 1
ATOM 1376 N N . THR A 1 170 ? 0.941 5.442 8.486 1.00 80.06 170 THR A N 1
ATOM 1377 C CA . THR A 1 170 ? 0.320 5.780 7.206 1.00 80.06 170 THR A CA 1
ATOM 1378 C C . THR A 1 170 ? 0.904 7.096 6.696 1.00 80.06 170 THR A C 1
ATOM 1380 O O . THR A 1 170 ? 0.776 8.114 7.388 1.00 80.06 170 THR A O 1
ATOM 1383 N N . PRO A 1 171 ? 1.475 7.121 5.480 1.00 77.69 171 PRO A N 1
ATOM 1384 C CA . PRO A 1 171 ? 1.937 8.345 4.850 1.00 77.69 171 PRO A CA 1
ATOM 1385 C C . PRO A 1 171 ? 0.932 9.497 4.896 1.00 77.69 171 PRO A C 1
ATOM 1387 O O . PRO A 1 171 ? -0.243 9.318 4.574 1.00 77.69 171 PRO A O 1
ATOM 1390 N N . LYS A 1 172 ? 1.398 10.709 5.224 1.00 77.38 172 LYS A N 1
ATOM 1391 C CA . LYS A 1 172 ? 0.529 11.896 5.369 1.00 77.38 172 LYS A CA 1
ATOM 1392 C C . LYS A 1 172 ? -0.340 12.165 4.139 1.00 77.38 172 LYS A C 1
ATOM 1394 O O . LYS A 1 172 ? -1.514 12.478 4.274 1.00 77.38 172 LYS A O 1
ATOM 1399 N N . HIS A 1 173 ? 0.208 11.986 2.940 1.00 75.25 173 HIS A N 1
ATOM 1400 C CA . HIS A 1 173 ? -0.525 12.206 1.692 1.00 75.25 173 HIS A CA 1
ATOM 1401 C C . HIS A 1 173 ? -1.668 11.196 1.474 1.00 75.25 173 HIS A C 1
ATOM 1403 O O . HIS A 1 173 ? -2.624 11.510 0.769 1.00 75.25 173 HIS A O 1
ATOM 1409 N N . LEU A 1 174 ? -1.603 10.003 2.083 1.00 77.62 174 LEU A N 1
ATOM 1410 C CA . LEU A 1 174 ? -2.725 9.063 2.085 1.00 77.62 174 LEU A CA 1
ATOM 1411 C C . LEU A 1 174 ? -3.815 9.501 3.072 1.00 77.62 174 LEU A C 1
ATOM 1413 O O . LEU A 1 174 ? -4.986 9.251 2.819 1.00 77.62 174 LEU A O 1
ATOM 1417 N N . GLN A 1 175 ? -3.482 10.226 4.143 1.00 77.62 175 GLN A N 1
ATOM 1418 C CA . GLN A 1 175 ? -4.485 10.741 5.092 1.00 77.62 175 GLN A CA 1
ATOM 1419 C C . GLN A 1 175 ? -5.443 11.749 4.431 1.00 77.62 175 GLN A C 1
ATOM 1421 O O . GLN A 1 175 ? -6.613 11.848 4.805 1.00 77.62 175 GLN A O 1
ATOM 1426 N N . GLU A 1 176 ? -4.956 12.434 3.393 1.00 76.62 176 GLU A N 1
ATOM 1427 C CA . GLU A 1 176 ? -5.692 13.395 2.570 1.00 76.62 176 GLU A CA 1
ATOM 1428 C C . GLU A 1 176 ? -5.866 12.911 1.119 1.00 76.62 176 GLU A C 1
ATOM 1430 O O . GLU A 1 176 ? -5.992 13.727 0.201 1.00 76.62 176 GLU A O 1
ATOM 1435 N N . TRP A 1 177 ? -5.887 11.592 0.864 1.00 77.12 177 TRP A N 1
ATOM 1436 C CA . TRP A 1 177 ? -5.862 11.075 -0.516 1.00 77.12 177 TRP A CA 1
ATOM 1437 C C . TRP A 1 177 ? -6.993 11.626 -1.383 1.00 77.12 177 TRP A C 1
ATOM 1439 O O . TRP A 1 177 ? -6.838 11.728 -2.592 1.00 77.12 177 TRP A O 1
ATOM 1449 N N . ARG A 1 178 ? -8.130 12.030 -0.800 1.00 76.94 178 ARG A N 1
ATOM 1450 C CA . ARG A 1 178 ? -9.260 12.603 -1.549 1.00 76.94 178 ARG A CA 1
ATOM 1451 C C . ARG A 1 178 ? -8.871 13.887 -2.298 1.00 76.94 178 ARG A C 1
ATOM 1453 O O . ARG A 1 178 ? -9.544 14.234 -3.264 1.00 76.94 178 ARG A O 1
ATOM 1460 N N . LEU A 1 179 ? -7.793 14.569 -1.902 1.00 76.38 179 LEU A N 1
ATOM 1461 C CA . LEU A 1 179 ? -7.252 15.723 -2.624 1.00 76.38 179 LEU A CA 1
ATOM 1462 C C . LEU A 1 179 ? -6.448 15.319 -3.869 1.00 76.38 179 LEU A C 1
ATOM 1464 O O . LEU A 1 179 ? -6.597 15.951 -4.915 1.00 76.38 179 LEU A O 1
ATOM 1468 N N . GLY A 1 180 ? -5.616 14.277 -3.765 1.00 77.38 180 GLY A N 1
ATOM 1469 C CA . GLY A 1 180 ? -4.653 13.882 -4.805 1.00 77.38 180 GLY A CA 1
ATOM 1470 C C . GLY A 1 180 ? -5.008 12.628 -5.618 1.00 77.38 180 GLY A C 1
ATOM 1471 O O . GLY A 1 180 ? -4.384 12.383 -6.645 1.00 77.38 180 GLY A O 1
ATOM 1472 N N . ALA A 1 181 ? -5.990 11.852 -5.166 1.00 83.56 181 ALA A N 1
ATOM 1473 C CA . ALA A 1 181 ? -6.381 10.528 -5.648 1.00 83.56 181 ALA A CA 1
ATOM 1474 C C . ALA A 1 181 ? -7.910 10.364 -5.526 1.00 83.56 181 ALA A C 1
ATOM 1476 O O . ALA A 1 181 ? -8.431 9.568 -4.741 1.00 83.56 181 ALA A O 1
ATOM 1477 N N . LYS A 1 182 ? -8.649 11.188 -6.279 1.00 82.81 182 LYS A N 1
ATOM 1478 C CA . LYS A 1 182 ? -10.119 11.294 -6.188 1.00 82.81 182 LYS A CA 1
ATOM 1479 C C . LYS A 1 182 ? -10.832 9.989 -6.540 1.00 82.81 182 LYS A C 1
ATOM 1481 O O . LYS A 1 182 ? -11.844 9.661 -5.918 1.00 82.81 182 LYS A O 1
ATOM 1486 N N . ASP A 1 183 ? -10.253 9.237 -7.470 1.00 88.12 183 ASP A N 1
ATOM 1487 C CA . ASP A 1 183 ? -10.804 7.984 -7.980 1.00 88.12 183 ASP A CA 1
ATOM 1488 C C . ASP A 1 183 ? -10.504 6.770 -7.089 1.00 88.12 183 ASP A C 1
ATOM 1490 O O . ASP A 1 183 ? -10.944 5.668 -7.417 1.00 88.12 183 ASP A O 1
ATOM 1494 N N . LEU A 1 184 ? -9.796 6.942 -5.962 1.00 88.56 184 LEU A N 1
ATOM 1495 C CA . LEU A 1 184 ? -9.382 5.831 -5.108 1.00 88.56 184 LEU A CA 1
ATOM 1496 C C . LEU A 1 184 ? -10.601 5.122 -4.506 1.00 88.56 184 LEU A C 1
ATOM 1498 O O . LEU A 1 184 ? -11.387 5.711 -3.757 1.00 88.56 184 LEU A O 1
ATOM 1502 N N . LYS A 1 185 ? -10.727 3.831 -4.824 1.00 91.19 185 LYS A N 1
ATOM 1503 C CA . LYS A 1 185 ? -11.824 2.949 -4.396 1.00 91.19 185 LYS A CA 1
ATOM 1504 C C . LYS A 1 185 ? -11.385 1.959 -3.332 1.00 91.19 185 LYS A C 1
ATOM 1506 O O . LYS A 1 185 ? -12.187 1.584 -2.486 1.00 91.19 185 LYS A O 1
ATOM 1511 N N . TYR A 1 186 ? -10.131 1.519 -3.379 1.00 93.44 186 TYR A N 1
ATOM 1512 C CA . TYR A 1 186 ? -9.610 0.489 -2.487 1.00 93.44 186 TYR A CA 1
ATOM 1513 C C . TYR A 1 186 ? -8.184 0.824 -2.056 1.00 93.44 186 TYR A C 1
ATOM 1515 O O . TYR A 1 186 ? -7.297 0.958 -2.902 1.00 93.44 186 TYR A O 1
ATOM 1523 N N . LEU A 1 187 ? -7.978 0.943 -0.748 1.00 92.25 187 LEU A N 1
ATOM 1524 C CA . LEU A 1 187 ? -6.674 1.056 -0.119 1.00 92.25 187 LEU A CA 1
ATOM 1525 C C . LEU A 1 187 ? -6.465 -0.122 0.833 1.00 92.25 187 LEU A C 1
ATOM 1527 O O . LEU A 1 187 ? -7.136 -0.223 1.857 1.00 92.25 187 LEU A O 1
ATOM 1531 N N . ASP A 1 188 ? -5.501 -0.975 0.517 1.00 94.75 188 ASP A N 1
ATOM 1532 C CA . ASP A 1 188 ? -5.082 -2.077 1.375 1.00 94.75 188 ASP A CA 1
ATOM 1533 C C . ASP A 1 188 ? -3.846 -1.694 2.183 1.00 94.75 188 ASP A C 1
ATOM 1535 O O . ASP A 1 188 ? -2.765 -1.505 1.621 1.00 94.75 188 ASP A O 1
ATOM 1539 N N . LEU A 1 189 ? -4.003 -1.595 3.498 1.00 93.50 189 LEU A N 1
ATOM 1540 C CA . LEU A 1 189 ? -2.920 -1.434 4.464 1.00 93.50 189 LEU A CA 1
ATOM 1541 C C . LEU A 1 189 ? -2.906 -2.612 5.454 1.00 93.50 189 LEU A C 1
ATOM 1543 O O . LEU A 1 189 ? -2.336 -2.496 6.543 1.00 93.50 189 LEU A O 1
ATOM 1547 N N . SER A 1 190 ? -3.523 -3.748 5.116 1.00 96.19 190 SER A N 1
ATOM 1548 C CA . SER A 1 190 ? -3.622 -4.897 6.020 1.00 96.19 190 SER A CA 1
ATOM 1549 C C . SER A 1 190 ? -2.265 -5.562 6.290 1.00 96.19 190 SER A C 1
ATOM 1551 O O . SER A 1 190 ? -1.322 -5.419 5.514 1.00 96.19 190 SER A O 1
ATOM 1553 N N . HIS A 1 191 ? -2.139 -6.302 7.393 1.00 96.12 191 HIS A N 1
ATOM 1554 C CA . HIS A 1 191 ? -0.910 -7.035 7.748 1.00 96.12 191 HIS A CA 1
ATOM 1555 C C . HIS A 1 191 ? 0.347 -6.153 7.891 1.00 96.12 191 HIS A C 1
ATOM 1557 O O . HIS A 1 191 ? 1.455 -6.601 7.608 1.00 96.12 191 HIS A O 1
ATOM 1563 N N . ASN A 1 192 ? 0.195 -4.896 8.305 1.00 93.12 192 ASN A N 1
ATOM 1564 C CA . ASN A 1 192 ? 1.312 -3.990 8.573 1.00 93.12 192 ASN A CA 1
ATOM 1565 C C . ASN A 1 192 ? 1.550 -3.834 10.090 1.00 93.12 192 ASN A C 1
ATOM 1567 O O . ASN A 1 192 ? 1.061 -4.620 10.898 1.00 93.12 192 ASN A O 1
ATOM 1571 N N . LEU A 1 193 ? 2.355 -2.847 10.479 1.00 92.69 193 LEU A N 1
ATOM 1572 C CA . LEU A 1 193 ? 2.720 -2.532 11.862 1.00 92.69 193 LEU A CA 1
ATOM 1573 C C . LEU A 1 193 ? 2.095 -1.204 12.321 1.00 92.69 193 LEU A C 1
ATOM 1575 O O . LEU A 1 193 ? 2.630 -0.548 13.208 1.00 92.69 193 LEU A O 1
ATOM 1579 N N . ILE A 1 194 ? 0.988 -0.784 11.699 1.00 91.38 194 ILE A N 1
ATOM 1580 C CA . ILE A 1 194 ? 0.355 0.509 11.973 1.00 91.38 194 ILE A CA 1
ATOM 1581 C C . ILE A 1 194 ? -0.274 0.486 13.368 1.00 91.38 194 ILE A C 1
ATOM 1583 O O . ILE A 1 194 ? -1.041 -0.421 13.686 1.00 91.38 194 ILE A O 1
ATOM 1587 N N . GLU A 1 195 ? 0.035 1.487 14.191 1.00 90.44 195 GLU A N 1
ATOM 1588 C CA . GLU A 1 195 ? -0.429 1.554 15.588 1.00 90.44 195 GLU A CA 1
ATOM 1589 C C . GLU A 1 195 ? -1.630 2.481 15.804 1.00 90.44 195 GLU A C 1
ATOM 1591 O O . GLU A 1 195 ? -2.378 2.299 16.766 1.00 90.44 195 GLU A O 1
ATOM 1596 N N . ASP A 1 196 ? -1.841 3.453 14.913 1.00 82.88 196 ASP A N 1
ATOM 1597 C CA . ASP A 1 196 ? -2.908 4.449 15.038 1.00 82.88 196 ASP A CA 1
ATOM 1598 C C . ASP A 1 196 ? -3.755 4.541 13.765 1.00 82.88 196 ASP A C 1
ATOM 1600 O O . ASP A 1 196 ? -3.262 4.442 12.636 1.00 82.88 196 ASP A O 1
ATOM 1604 N N . VAL A 1 197 ? -5.053 4.771 13.958 1.00 76.75 197 VAL A N 1
ATOM 1605 C CA . VAL A 1 197 ? -5.970 5.100 12.871 1.00 76.75 197 VAL A CA 1
ATOM 1606 C C . VAL A 1 197 ? -5.865 6.592 12.612 1.00 76.75 197 VAL A C 1
ATOM 1608 O O . VAL A 1 197 ? -6.395 7.423 13.351 1.00 76.75 197 VAL A O 1
ATOM 1611 N N . PHE A 1 198 ? -5.187 6.924 11.519 1.00 75.06 198 PHE A N 1
ATOM 1612 C CA . PHE A 1 198 ? -5.061 8.293 11.049 1.00 75.06 198 PHE A CA 1
ATOM 1613 C C . PHE A 1 198 ? -6.438 8.929 10.795 1.00 75.06 198 PHE A C 1
ATOM 1615 O O . PHE A 1 198 ? -7.381 8.256 10.359 1.00 75.06 198 PHE A O 1
ATOM 1622 N N . PRO A 1 199 ? -6.580 10.242 11.029 1.00 71.19 199 PRO A N 1
ATOM 1623 C CA . PRO A 1 199 ? -7.800 10.935 10.676 1.00 71.19 199 PRO A CA 1
ATOM 1624 C C . PRO A 1 199 ? -7.931 10.986 9.157 1.00 71.19 199 PRO A C 1
ATOM 1626 O O . PRO A 1 199 ? -7.153 11.643 8.474 1.00 71.19 199 PRO A O 1
ATOM 1629 N N . ILE A 1 200 ? -8.938 10.297 8.629 1.00 72.44 200 ILE A N 1
ATOM 1630 C CA . ILE A 1 200 ? -9.262 10.377 7.207 1.00 72.44 200 ILE A CA 1
ATOM 1631 C C . ILE A 1 200 ? -10.001 11.692 6.976 1.00 72.44 200 ILE A C 1
ATOM 1633 O O . ILE A 1 200 ? -11.136 11.868 7.430 1.00 72.44 200 ILE A O 1
ATOM 1637 N N . ILE A 1 201 ? -9.338 12.627 6.297 1.00 71.75 201 ILE A N 1
ATOM 1638 C CA . ILE A 1 201 ? -9.910 13.931 5.969 1.00 71.75 201 ILE A CA 1
ATOM 1639 C C . ILE A 1 201 ? -10.619 13.809 4.620 1.00 71.75 201 ILE A C 1
ATOM 1641 O O . ILE A 1 201 ? -9.994 13.679 3.567 1.00 71.75 201 ILE A O 1
ATOM 1645 N N . CYS A 1 202 ? -11.950 13.855 4.645 1.00 68.94 202 CYS A N 1
ATOM 1646 C CA . CYS A 1 202 ? -12.755 13.899 3.429 1.00 68.94 202 CYS A CA 1
ATOM 1647 C C . CYS A 1 202 ? -13.148 15.338 3.112 1.00 68.94 202 CYS A C 1
ATOM 1649 O O . CYS A 1 202 ? -13.842 15.995 3.884 1.00 68.94 202 CYS A O 1
ATOM 1651 N N . HIS A 1 203 ? -12.727 15.813 1.942 1.00 66.50 203 HIS A N 1
ATOM 1652 C CA . HIS A 1 203 ? -13.167 17.085 1.372 1.00 66.50 203 HIS A CA 1
ATOM 1653 C C . HIS A 1 203 ? -14.351 16.870 0.422 1.00 66.50 203 HIS A C 1
ATOM 1655 O O . HIS A 1 203 ? -14.341 17.351 -0.713 1.00 66.50 203 HIS A O 1
ATOM 1661 N N . ASP A 1 204 ? -15.361 16.121 0.869 1.00 61.91 204 ASP A N 1
ATOM 1662 C CA . ASP A 1 204 ? -16.583 15.878 0.103 1.00 61.91 204 ASP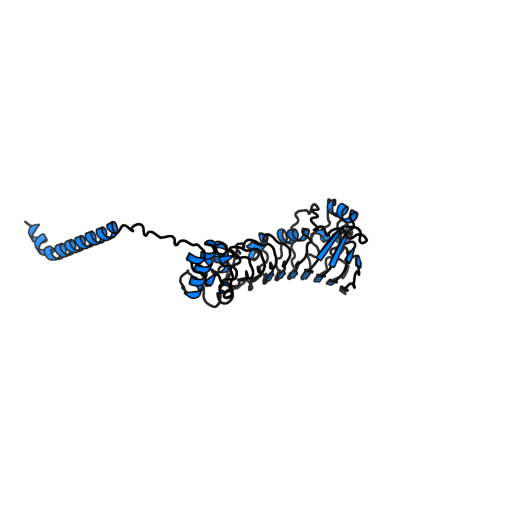 A CA 1
ATOM 1663 C C . ASP A 1 204 ? -17.380 17.197 0.040 1.00 61.91 204 ASP A C 1
ATOM 1665 O O . ASP A 1 204 ? -18.273 17.449 0.842 1.00 61.91 204 ASP A O 1
ATOM 1669 N N . LYS A 1 205 ? -17.018 18.095 -0.892 1.00 52.69 205 LYS A N 1
ATOM 1670 C CA . LYS A 1 205 ? -17.720 19.377 -1.097 1.00 52.69 205 LYS A CA 1
ATOM 1671 C C . LYS A 1 205 ? -19.162 19.179 -1.570 1.00 52.69 205 LYS A C 1
ATOM 1673 O O . LYS A 1 205 ? -19.989 20.050 -1.327 1.00 52.69 205 LYS A O 1
ATOM 1678 N N . TYR A 1 206 ? -19.457 18.049 -2.215 1.00 50.38 206 TYR A N 1
ATOM 1679 C CA . TYR A 1 206 ? -20.784 17.704 -2.710 1.00 50.38 206 TYR A CA 1
ATOM 1680 C C . TYR A 1 206 ? -21.060 16.210 -2.539 1.00 50.38 206 TYR A C 1
ATOM 1682 O O . TYR A 1 206 ? -20.243 15.350 -2.879 1.00 50.38 206 TYR A O 1
ATOM 1690 N N . LYS A 1 207 ? -22.248 15.899 -2.017 1.00 51.00 207 LYS A N 1
ATOM 1691 C CA . LYS A 1 207 ? -22.799 14.545 -1.963 1.00 51.00 207 LYS A CA 1
ATOM 1692 C C . LYS A 1 207 ? -22.971 14.004 -3.385 1.00 51.00 207 LYS A C 1
ATOM 1694 O O . LYS A 1 207 ? -23.952 14.330 -4.040 1.00 51.00 207 LYS A O 1
ATOM 1699 N N . GLY A 1 208 ? -22.058 13.159 -3.858 1.00 54.84 208 GLY A N 1
ATOM 1700 C CA . GLY A 1 208 ? -22.268 12.451 -5.127 1.00 54.84 208 GLY A CA 1
ATOM 1701 C C . GLY A 1 208 ? -21.002 11.992 -5.828 1.00 54.84 208 GLY A C 1
ATOM 1702 O O . GLY A 1 208 ? -20.937 10.828 -6.223 1.00 54.84 208 GLY A O 1
ATOM 1703 N N . ASP A 1 209 ? -19.994 12.858 -5.896 1.00 59.84 209 ASP A N 1
ATOM 1704 C CA . ASP A 1 209 ? -18.951 12.750 -6.929 1.00 59.84 209 ASP A CA 1
ATOM 1705 C C . ASP A 1 209 ? -17.847 11.739 -6.621 1.00 59.84 209 ASP A C 1
ATOM 1707 O O . ASP A 1 209 ? -17.170 11.252 -7.521 1.00 59.84 209 ASP A O 1
ATOM 1711 N N . ASN A 1 210 ? -17.680 11.380 -5.352 1.00 66.50 210 ASN A N 1
ATOM 1712 C CA . ASN A 1 210 ? -16.607 10.492 -4.936 1.00 66.50 210 ASN A CA 1
ATOM 1713 C C . ASN A 1 210 ? -17.054 9.016 -4.973 1.00 66.50 210 ASN A C 1
ATOM 1715 O O . ASN A 1 210 ? -18.148 8.689 -4.484 1.00 66.50 210 ASN A O 1
ATOM 1719 N N . PRO A 1 211 ? -16.232 8.095 -5.520 1.00 66.25 211 PRO A N 1
ATOM 1720 C CA . PRO A 1 211 ? -16.547 6.674 -5.510 1.00 66.25 211 PRO A CA 1
ATOM 1721 C C . PRO A 1 211 ? -16.528 6.117 -4.077 1.00 66.25 211 PRO A C 1
ATOM 1723 O O . PRO A 1 211 ? -15.863 6.687 -3.193 1.00 66.25 211 PRO A O 1
ATOM 1726 N N . PRO A 1 212 ? -17.236 4.995 -3.829 1.00 71.38 212 PRO A N 1
ATOM 1727 C CA . PRO A 1 212 ? -17.090 4.254 -2.588 1.00 71.38 212 PRO A CA 1
ATOM 1728 C C . PRO A 1 212 ? -15.624 3.926 -2.332 1.00 71.38 212 PRO A C 1
ATOM 1730 O O . PRO A 1 212 ? -14.948 3.406 -3.214 1.00 71.38 212 PRO A O 1
ATOM 1733 N N . GLY A 1 213 ? -15.153 4.281 -1.140 1.00 83.81 213 GLY A N 1
ATOM 1734 C CA . GLY A 1 213 ? -13.800 3.998 -0.685 1.00 83.81 213 GLY A CA 1
ATOM 1735 C C . GLY A 1 213 ? -13.828 2.855 0.318 1.00 83.81 213 GLY A C 1
ATOM 1736 O O . GLY A 1 213 ? -14.662 2.852 1.223 1.00 83.81 213 GLY A O 1
ATOM 1737 N N . PHE A 1 214 ? -12.920 1.903 0.177 1.00 89.88 214 PHE A N 1
ATOM 1738 C CA . PHE A 1 214 ? -12.670 0.851 1.148 1.00 89.88 214 PHE A CA 1
ATOM 1739 C C . PHE A 1 214 ? -11.227 0.937 1.628 1.00 89.88 214 PHE A C 1
ATOM 1741 O O . PHE A 1 214 ? -10.315 1.090 0.818 1.00 89.88 214 PHE A O 1
ATOM 1748 N N . VAL A 1 215 ? -11.037 0.847 2.939 1.00 91.38 215 VAL A N 1
ATOM 1749 C CA . VAL A 1 215 ? -9.734 0.937 3.593 1.00 91.38 215 VAL A CA 1
ATOM 1750 C C . VAL A 1 215 ? -9.567 -0.282 4.476 1.00 91.38 215 VAL A C 1
ATOM 1752 O O . VAL A 1 215 ? -10.290 -0.443 5.460 1.00 91.38 215 VAL A O 1
ATOM 1755 N N . ASP A 1 216 ? -8.621 -1.136 4.117 1.00 94.88 216 ASP A N 1
ATOM 1756 C CA . ASP A 1 216 ? -8.292 -2.321 4.893 1.00 94.88 216 ASP A CA 1
ATOM 1757 C C . ASP A 1 216 ? -7.159 -2.015 5.872 1.00 94.88 216 ASP A C 1
ATOM 1759 O O . ASP A 1 216 ? -6.032 -1.747 5.465 1.00 94.88 216 ASP A O 1
ATOM 1763 N N . LEU A 1 217 ? -7.455 -2.053 7.166 1.00 94.31 217 LEU A N 1
ATOM 1764 C CA . LEU A 1 217 ? -6.494 -1.911 8.260 1.00 94.31 217 LEU A CA 1
ATOM 1765 C C . LEU A 1 217 ? -6.447 -3.181 9.118 1.00 94.31 217 LEU A C 1
ATOM 1767 O O . LEU A 1 217 ? -5.955 -3.153 10.252 1.00 94.31 217 LEU A O 1
ATOM 1771 N N . ARG A 1 218 ? -6.947 -4.314 8.610 1.00 96.69 218 ARG A N 1
ATOM 1772 C CA . ARG A 1 218 ? -6.949 -5.570 9.361 1.00 96.69 218 ARG A CA 1
ATOM 1773 C C . ARG A 1 218 ? -5.534 -6.058 9.647 1.00 96.69 218 ARG A C 1
ATOM 1775 O O . ARG A 1 218 ? -4.624 -5.840 8.852 1.00 96.69 218 ARG A O 1
ATOM 1782 N N . TYR A 1 219 ? -5.363 -6.781 10.753 1.00 97.38 219 TYR A N 1
ATOM 1783 C CA . TYR A 1 219 ? -4.078 -7.394 11.123 1.00 97.38 219 TYR A CA 1
ATOM 1784 C C . TYR A 1 219 ? -2.923 -6.381 11.252 1.00 97.38 219 TYR A C 1
ATOM 1786 O O . TYR A 1 219 ? -1.813 -6.648 10.805 1.00 97.38 219 TYR A O 1
ATOM 1794 N N . ASN A 1 220 ? -3.195 -5.215 11.838 1.00 96.12 220 ASN A N 1
ATOM 1795 C CA . ASN A 1 220 ? -2.188 -4.221 12.216 1.00 96.12 220 ASN A CA 1
ATOM 1796 C C . ASN A 1 220 ? -1.924 -4.270 13.736 1.00 96.12 220 ASN A C 1
ATOM 1798 O O . ASN A 1 220 ? -2.334 -5.215 14.416 1.00 96.12 220 ASN A O 1
ATOM 1802 N N . ASN A 1 221 ? -1.238 -3.260 14.278 1.00 95.56 221 ASN A N 1
ATOM 1803 C CA . ASN A 1 221 ? -0.946 -3.122 15.705 1.00 95.56 221 ASN A CA 1
ATOM 1804 C C . ASN A 1 221 ? -1.832 -2.059 16.391 1.00 95.56 221 ASN A C 1
ATOM 1806 O O . ASN A 1 221 ? -1.443 -1.456 17.391 1.00 95.56 221 ASN A O 1
ATOM 1810 N N . ILE A 1 222 ? -3.037 -1.815 15.864 1.00 91.88 222 ILE A N 1
ATOM 1811 C CA . ILE A 1 222 ? -3.952 -0.797 16.392 1.00 91.88 222 ILE A CA 1
ATOM 1812 C C . ILE A 1 222 ? -4.493 -1.258 17.750 1.00 91.88 222 ILE A C 1
ATOM 1814 O O . ILE A 1 222 ? -5.318 -2.166 17.849 1.00 91.88 222 ILE A O 1
ATOM 1818 N N . SER A 1 223 ? -4.033 -0.631 18.828 1.00 90.38 223 SER A N 1
ATOM 1819 C CA . SER A 1 223 ? -4.424 -1.016 20.191 1.00 90.38 223 SER A CA 1
ATOM 1820 C C . SER A 1 223 ? -5.592 -0.200 20.740 1.00 90.38 223 SER A C 1
ATOM 1822 O O . SER A 1 223 ? -6.327 -0.665 21.609 1.00 90.38 223 SER A O 1
ATOM 1824 N N . SER A 1 224 ? -5.810 1.002 20.219 1.00 83.44 224 SER A N 1
ATOM 1825 C CA . SER A 1 224 ? -6.898 1.884 20.629 1.00 83.44 224 SER A CA 1
ATOM 1826 C C . SER A 1 224 ? -7.397 2.685 19.434 1.00 83.44 224 SER A C 1
ATOM 1828 O O . SER A 1 224 ? -6.754 2.732 18.389 1.00 83.44 224 SER A O 1
ATOM 1830 N N . LEU A 1 225 ? -8.564 3.305 19.575 1.00 75.25 225 LEU A N 1
ATOM 1831 C CA . LEU A 1 225 ? -9.067 4.259 18.599 1.00 75.25 225 LEU A CA 1
ATOM 1832 C C . LEU A 1 225 ? -9.321 5.583 19.297 1.00 75.25 225 LEU A C 1
ATOM 1834 O O . LEU A 1 225 ? -10.035 5.645 20.302 1.00 75.25 225 LEU A O 1
ATOM 1838 N N . THR A 1 226 ? -8.783 6.659 18.737 1.00 69.38 226 THR A N 1
ATOM 1839 C CA . THR A 1 226 ? -9.087 7.992 19.242 1.00 69.38 226 THR A CA 1
ATOM 1840 C C . THR A 1 226 ? -10.542 8.350 18.937 1.00 69.38 226 THR A C 1
ATOM 1842 O O . THR A 1 226 ? -11.088 8.026 17.878 1.00 69.38 226 THR A O 1
ATOM 1845 N N . GLN A 1 227 ? -11.186 9.089 19.847 1.00 67.38 227 GLN A N 1
ATOM 1846 C CA . GLN A 1 227 ? -12.529 9.627 19.609 1.00 67.38 227 GLN A CA 1
ATOM 1847 C C . GLN A 1 227 ? -12.581 10.448 18.308 1.00 67.38 227 GLN A C 1
ATOM 1849 O O . GLN A 1 227 ? -13.607 10.477 17.632 1.00 67.38 227 GLN A O 1
ATOM 1854 N N . TYR A 1 228 ? -11.478 11.111 17.958 1.00 69.38 228 TYR A N 1
ATOM 1855 C CA . TYR A 1 228 ? -11.357 11.891 16.735 1.00 69.38 228 TYR A CA 1
ATOM 1856 C C . TYR A 1 228 ? -11.400 11.011 15.480 1.00 69.38 228 TYR A C 1
ATOM 1858 O O . TYR A 1 228 ? -12.271 11.236 14.641 1.00 69.38 228 TYR A O 1
ATOM 1866 N N . GLY A 1 229 ? -10.562 9.968 15.397 1.00 69.00 229 GLY A N 1
ATOM 1867 C CA . GLY A 1 229 ? -10.554 9.034 14.266 1.00 69.00 229 GLY A CA 1
ATOM 1868 C C . GLY A 1 229 ? -11.906 8.352 14.068 1.00 69.00 229 GLY A C 1
ATOM 1869 O O . GLY A 1 229 ? -12.393 8.244 12.944 1.00 69.00 229 GLY A O 1
ATOM 1870 N N . ILE A 1 230 ? -12.592 7.998 15.166 1.00 70.75 230 ILE A N 1
ATOM 1871 C CA . ILE A 1 230 ? -13.917 7.390 15.036 1.00 70.75 230 ILE A CA 1
ATOM 1872 C C . ILE A 1 230 ? -15.001 8.390 14.610 1.00 70.75 230 ILE A C 1
ATOM 1874 O O . ILE A 1 230 ? -15.976 8.062 13.931 1.00 70.75 230 ILE A O 1
ATOM 1878 N N . ARG A 1 231 ? -14.878 9.648 15.016 1.00 69.31 231 ARG A N 1
ATOM 1879 C CA . ARG A 1 231 ? -15.854 10.664 14.631 1.00 69.31 231 ARG A CA 1
ATOM 1880 C C . ARG A 1 231 ? -15.736 11.017 13.154 1.00 69.31 231 ARG A C 1
ATOM 1882 O O . ARG A 1 231 ? -16.774 11.208 12.530 1.00 69.31 231 ARG A O 1
ATOM 1889 N N . THR A 1 232 ? -14.534 11.074 12.587 1.00 67.38 232 THR A N 1
ATOM 1890 C CA . THR A 1 232 ? -14.348 11.492 11.189 1.00 67.38 232 THR A CA 1
ATOM 1891 C C . THR A 1 232 ? -14.953 10.503 10.189 1.00 67.38 232 THR A C 1
ATOM 1893 O O . THR A 1 232 ? -15.688 10.922 9.296 1.00 67.38 232 THR A O 1
ATOM 1896 N N . TRP A 1 233 ? -14.748 9.195 10.373 1.00 72.25 233 TRP A N 1
ATOM 1897 C CA . TRP A 1 233 ? -15.251 8.178 9.435 1.00 72.25 233 TRP A CA 1
ATOM 1898 C C . TRP A 1 233 ? -16.738 7.770 9.652 1.00 72.25 233 TRP A C 1
ATOM 1900 O O . TRP A 1 233 ? -17.390 7.364 8.693 1.00 72.25 233 TRP A O 1
ATOM 1910 N N . LEU A 1 234 ? -17.320 7.929 10.861 1.00 67.38 234 LEU A N 1
ATOM 1911 C CA . LEU A 1 234 ? -18.690 7.494 11.203 1.00 67.38 234 LEU A CA 1
ATOM 1912 C C . LEU A 1 234 ? -19.703 8.636 11.133 1.00 67.38 234 LEU A C 1
ATOM 1914 O O . LEU A 1 234 ? -20.865 8.388 10.824 1.00 67.38 234 LEU A O 1
ATOM 1918 N N . ARG A 1 235 ? -19.301 9.889 11.400 1.00 61.12 235 ARG A N 1
ATOM 1919 C CA . ARG A 1 235 ? -20.223 11.046 11.388 1.00 61.12 235 ARG A CA 1
ATOM 1920 C C . ARG A 1 235 ? -20.600 11.523 9.985 1.00 61.12 235 ARG A C 1
ATOM 1922 O O . ARG A 1 235 ? -21.127 12.617 9.836 1.00 61.12 235 ARG A O 1
ATOM 1929 N N . GLY A 1 236 ? -20.340 10.724 8.954 1.00 55.38 236 GLY A N 1
ATOM 1930 C CA . GLY A 1 236 ? -20.838 10.997 7.611 1.00 55.38 236 GLY A CA 1
ATOM 1931 C C . GLY A 1 236 ? -20.062 12.048 6.819 1.00 55.38 236 GLY A C 1
ATOM 1932 O O . GLY A 1 236 ? -20.441 12.280 5.684 1.00 55.38 236 GLY A O 1
ATOM 1933 N N . ILE A 1 237 ? -18.950 12.610 7.320 1.00 62.12 237 ILE A N 1
ATOM 1934 C CA . ILE A 1 237 ? -18.075 13.475 6.491 1.00 62.12 237 ILE A CA 1
ATOM 1935 C C . ILE A 1 237 ? -17.595 12.698 5.247 1.00 62.12 237 ILE A C 1
ATOM 1937 O O . ILE A 1 237 ? -17.446 13.265 4.172 1.00 62.12 237 ILE A O 1
ATOM 1941 N N . CYS A 1 238 ? -17.433 11.378 5.381 1.00 68.69 238 CYS A N 1
ATOM 1942 C CA . CYS A 1 238 ? -17.074 10.464 4.302 1.00 68.69 238 CYS A CA 1
ATOM 1943 C C . CYS A 1 238 ? -18.232 9.496 3.975 1.00 68.69 238 CYS A C 1
ATOM 1945 O O . CYS A 1 238 ? -18.157 8.301 4.276 1.00 68.69 238 CYS A O 1
ATOM 1947 N N . HIS A 1 239 ? -19.323 9.970 3.362 1.00 66.19 239 HIS A N 1
ATOM 1948 C CA . HIS A 1 239 ? -20.567 9.190 3.206 1.00 66.19 239 HIS A CA 1
ATOM 1949 C C . HIS A 1 239 ? -20.410 7.820 2.515 1.00 66.19 239 HIS A C 1
ATOM 1951 O O . HIS A 1 239 ? -21.227 6.931 2.740 1.00 66.19 239 HIS A O 1
ATOM 1957 N N . LYS A 1 240 ? -19.372 7.589 1.703 1.00 76.38 240 LYS A N 1
ATOM 1958 C CA . LYS A 1 240 ? -19.146 6.314 0.990 1.00 76.38 240 LYS A CA 1
ATOM 1959 C C . LYS A 1 240 ? -17.845 5.603 1.388 1.00 76.38 240 LYS A C 1
ATOM 1961 O O . LYS A 1 240 ? -17.369 4.749 0.651 1.00 76.38 240 LYS A O 1
ATOM 1966 N N . LEU A 1 241 ? -17.274 5.937 2.544 1.00 80.56 241 LEU A N 1
ATOM 1967 C CA . LEU A 1 241 ? -16.068 5.291 3.059 1.00 80.56 241 LEU A CA 1
ATOM 1968 C C . LEU A 1 241 ? -16.416 4.115 3.974 1.00 80.56 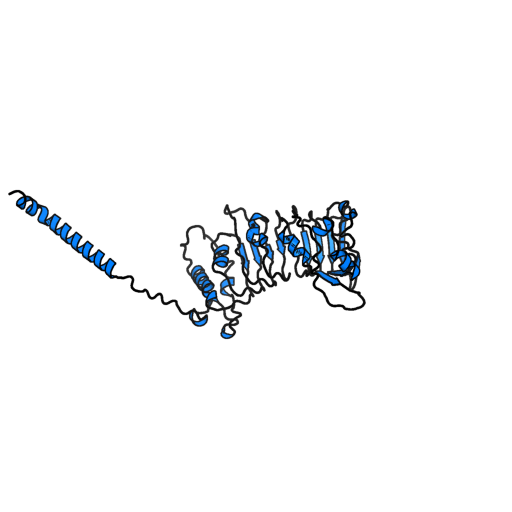241 LEU A C 1
ATOM 1970 O O . LEU A 1 241 ? -17.279 4.229 4.843 1.00 80.56 241 LEU A O 1
ATOM 1974 N N . THR A 1 242 ? -15.748 2.990 3.774 1.00 85.44 242 THR A N 1
ATOM 1975 C CA . THR A 1 242 ? -15.753 1.841 4.677 1.00 85.44 242 THR A CA 1
ATOM 1976 C C . THR A 1 242 ? -14.330 1.625 5.136 1.00 85.44 242 THR A C 1
ATOM 1978 O O . THR A 1 242 ? -13.426 1.551 4.308 1.00 85.44 242 THR A O 1
ATOM 1981 N N . VAL A 1 243 ? -14.135 1.512 6.440 1.00 88.62 243 VAL A N 1
ATOM 1982 C CA . VAL A 1 243 ? -12.836 1.161 7.003 1.00 88.62 243 VAL A CA 1
ATOM 1983 C C . VAL A 1 243 ? -12.993 -0.099 7.821 1.00 88.62 243 VAL A C 1
ATOM 1985 O O . VAL A 1 243 ? -13.980 -0.221 8.546 1.00 88.62 243 VAL A O 1
ATOM 1988 N N . ASP A 1 244 ? -12.060 -1.032 7.674 1.00 92.06 244 ASP A N 1
ATOM 1989 C CA . ASP A 1 244 ? -12.056 -2.325 8.349 1.00 92.06 244 ASP A CA 1
ATOM 1990 C C . ASP A 1 244 ? -10.833 -2.454 9.257 1.00 92.06 244 ASP A C 1
ATOM 1992 O O . ASP A 1 244 ? -9.702 -2.510 8.788 1.00 92.06 244 ASP A O 1
ATOM 1996 N N . ILE A 1 245 ? -11.069 -2.513 10.566 1.00 92.88 245 ILE A N 1
ATOM 1997 C CA . ILE A 1 245 ? -10.023 -2.609 11.597 1.00 92.88 245 ILE A CA 1
ATOM 1998 C C . ILE A 1 245 ? -10.037 -3.952 12.336 1.00 92.88 245 ILE A C 1
ATOM 2000 O O . ILE A 1 245 ? -9.495 -4.065 13.438 1.00 92.88 245 ILE A O 1
ATOM 2004 N N . ARG A 1 246 ? -10.697 -4.982 11.795 1.00 94.62 246 ARG A N 1
ATOM 2005 C CA . ARG A 1 246 ? -10.763 -6.293 12.462 1.00 94.62 246 ARG A CA 1
ATOM 2006 C C . ARG A 1 246 ? -9.368 -6.879 12.697 1.00 94.62 246 ARG A C 1
ATOM 2008 O O . ARG A 1 246 ? -8.424 -6.601 11.968 1.00 94.62 246 ARG A O 1
ATOM 2015 N N . ASN A 1 247 ? -9.257 -7.759 13.689 1.00 96.62 247 ASN A N 1
ATOM 2016 C CA . ASN A 1 247 ? -8.016 -8.479 14.003 1.00 96.62 247 ASN A CA 1
ATOM 2017 C C . ASN A 1 247 ? -6.837 -7.566 14.381 1.00 96.62 247 ASN A C 1
ATOM 2019 O O . ASN A 1 247 ? -5.701 -7.837 14.010 1.00 96.62 247 ASN A O 1
ATOM 2023 N N . ASN A 1 248 ? -7.116 -6.498 15.125 1.00 96.06 248 ASN A N 1
ATOM 2024 C CA . ASN A 1 248 ? -6.114 -5.640 15.748 1.00 96.06 248 ASN A CA 1
ATOM 2025 C C . ASN A 1 248 ? -6.053 -5.895 17.273 1.00 96.06 248 ASN A C 1
ATOM 2027 O O . ASN A 1 248 ? -7.045 -6.360 17.850 1.00 96.06 248 ASN A O 1
ATOM 2031 N N . PRO A 1 249 ? -4.913 -5.637 17.941 1.00 95.75 249 PRO A N 1
ATOM 2032 C CA . PRO A 1 249 ? -4.697 -5.971 19.347 1.00 95.75 249 PRO A CA 1
ATOM 2033 C C . PRO A 1 249 ? -5.333 -4.955 20.313 1.00 95.75 249 PRO A C 1
ATOM 2035 O O . PRO A 1 249 ? -4.646 -4.331 21.122 1.00 95.75 249 PRO A O 1
ATOM 2038 N N . PHE A 1 250 ? -6.661 -4.817 20.274 1.00 93.25 250 PHE A N 1
ATOM 2039 C CA . PHE A 1 250 ? -7.374 -3.827 21.083 1.00 93.25 250 PHE A CA 1
ATOM 2040 C C . PHE A 1 250 ? -7.127 -3.999 22.588 1.00 93.25 250 PHE A C 1
ATOM 2042 O O . PHE A 1 250 ? -7.300 -5.083 23.161 1.00 93.25 250 PHE A O 1
ATOM 2049 N N . MET A 1 251 ? -6.747 -2.900 23.230 1.00 91.81 251 MET A N 1
ATOM 2050 C CA . MET A 1 251 ? -6.597 -2.769 24.668 1.00 91.81 251 MET A CA 1
ATOM 2051 C C . MET A 1 251 ? -7.940 -2.358 25.269 1.00 91.81 251 MET A C 1
ATOM 2053 O O . MET A 1 251 ? -8.384 -1.232 25.104 1.00 91.81 251 MET A O 1
ATOM 2057 N N . CYS A 1 252 ? -8.597 -3.284 25.959 1.00 90.75 252 CYS A N 1
ATOM 2058 C CA . CYS A 1 252 ? -9.884 -3.082 26.611 1.00 90.75 252 CYS A CA 1
ATOM 2059 C C . CYS A 1 252 ? -9.724 -2.503 28.010 1.00 90.75 252 CYS A C 1
ATOM 2061 O O . CYS A 1 252 ? -9.964 -3.168 29.017 1.00 90.75 252 CYS A O 1
ATOM 2063 N N . ASP A 1 253 ? -9.290 -1.254 28.044 1.00 88.00 253 ASP A N 1
ATOM 2064 C CA . ASP A 1 253 ? -9.236 -0.426 29.236 1.00 88.00 253 ASP A CA 1
ATOM 2065 C C . ASP A 1 253 ? -10.294 0.686 29.165 1.00 88.00 253 ASP A C 1
ATOM 2067 O O . ASP A 1 253 ? -11.230 0.660 28.363 1.00 88.00 253 ASP A O 1
ATOM 2071 N N . CYS A 1 254 ? -10.153 1.716 29.991 1.00 83.44 254 CYS A N 1
ATOM 2072 C CA . CYS A 1 254 ? -11.124 2.795 29.994 1.00 83.44 254 CYS A CA 1
ATOM 2073 C C . CYS A 1 254 ? -11.114 3.655 28.706 1.00 83.44 254 CYS A C 1
ATOM 2075 O O . CYS A 1 254 ? -12.056 4.411 28.452 1.00 83.44 254 CYS A O 1
ATOM 2077 N N . GLY A 1 255 ? -10.099 3.502 27.850 1.00 77.31 255 GLY A N 1
ATOM 2078 C CA . GLY A 1 255 ? -10.024 4.096 26.520 1.00 77.31 255 GLY A CA 1
ATOM 2079 C C . GLY A 1 255 ? -11.033 3.507 25.531 1.00 77.31 255 GLY A C 1
ATOM 2080 O O . GLY A 1 255 ? -11.491 4.226 24.643 1.00 77.31 255 GLY A O 1
ATOM 2081 N N . VAL A 1 256 ? -11.484 2.256 25.710 1.00 76.31 256 VAL A N 1
ATOM 2082 C CA . VAL A 1 256 ? -12.522 1.669 24.835 1.00 76.31 256 VAL A CA 1
ATOM 2083 C C . VAL A 1 256 ? -13.941 2.098 25.187 1.00 76.31 256 VAL A C 1
ATOM 2085 O O . VAL A 1 256 ? -14.874 1.742 24.468 1.00 76.31 256 VAL A O 1
ATOM 2088 N N . LYS A 1 257 ? -14.132 2.922 26.226 1.00 74.00 257 LYS A N 1
ATOM 2089 C CA . LYS A 1 257 ? -15.439 3.519 26.541 1.00 74.00 257 LYS A CA 1
ATOM 2090 C C . LYS A 1 257 ? -16.080 4.175 25.311 1.00 74.00 257 LYS A C 1
ATOM 2092 O O . LYS A 1 257 ? -17.286 4.072 25.118 1.00 74.00 257 LYS A O 1
ATOM 2097 N N . TYR A 1 258 ? -15.278 4.782 24.436 1.00 70.94 258 TYR A N 1
ATOM 2098 C CA . TYR A 1 258 ? -15.791 5.405 23.217 1.00 70.94 258 TYR A CA 1
ATOM 2099 C C . TYR A 1 258 ? -16.486 4.415 22.279 1.00 70.94 258 TYR A C 1
ATOM 2101 O O . TYR A 1 258 ? -17.478 4.786 21.663 1.00 70.94 258 TYR A O 1
ATOM 2109 N N . PHE A 1 259 ? -16.028 3.160 22.200 1.00 69.19 259 PHE A N 1
ATOM 2110 C CA . PHE A 1 259 ? -16.730 2.124 21.438 1.00 69.19 259 PHE A CA 1
ATOM 2111 C C . PHE A 1 259 ? -18.124 1.869 22.002 1.00 69.19 259 PHE A C 1
ATOM 2113 O O . PHE A 1 259 ? -19.066 1.738 21.231 1.00 69.19 259 PHE A O 1
ATOM 2120 N N . GLN A 1 260 ? -18.276 1.857 23.327 1.00 67.44 260 GLN A N 1
ATOM 2121 C CA . GLN A 1 260 ? -19.580 1.681 23.967 1.00 67.44 260 GLN A CA 1
ATOM 2122 C C . GLN A 1 260 ? -20.512 2.859 23.687 1.00 67.44 260 GLN A C 1
ATOM 2124 O O . GLN A 1 260 ? -21.669 2.635 23.344 1.00 67.44 260 GLN A O 1
ATOM 2129 N N . ASP A 1 261 ? -20.000 4.093 23.744 1.00 67.94 261 ASP A N 1
ATOM 2130 C CA . ASP A 1 261 ? -20.768 5.287 23.367 1.00 67.94 261 ASP A CA 1
ATOM 2131 C C . ASP A 1 261 ? -21.234 5.202 21.896 1.00 67.94 261 ASP A C 1
ATOM 2133 O O . ASP A 1 261 ? -22.346 5.609 21.561 1.00 67.94 261 ASP A O 1
ATOM 2137 N N . ILE A 1 262 ? -20.405 4.637 21.010 1.00 69.69 262 ILE A N 1
ATOM 2138 C CA . ILE A 1 262 ? -20.749 4.411 19.599 1.00 69.69 262 ILE A CA 1
ATOM 2139 C C . ILE A 1 262 ? -21.783 3.299 19.444 1.00 69.69 262 ILE A C 1
ATOM 2141 O O . ILE A 1 262 ? -22.726 3.482 18.686 1.00 69.69 262 ILE A O 1
ATOM 2145 N N . PHE A 1 263 ? -21.647 2.169 20.140 1.00 70.88 263 PHE A N 1
ATOM 2146 C CA . PHE A 1 263 ? -22.631 1.084 20.072 1.00 70.88 263 PHE A CA 1
ATOM 2147 C C . PHE A 1 263 ? -23.991 1.543 20.584 1.00 70.88 263 PHE A C 1
ATOM 2149 O O . PHE A 1 263 ? -24.986 1.346 19.897 1.00 70.88 263 PHE A O 1
ATOM 2156 N N . GLN A 1 264 ? -24.028 2.269 21.707 1.00 65.69 264 GLN A N 1
ATOM 2157 C CA . GLN A 1 264 ? -25.256 2.903 22.189 1.00 65.69 264 GLN A CA 1
ATOM 2158 C C . GLN A 1 264 ? -25.834 3.873 21.154 1.00 65.69 264 GLN A C 1
ATOM 2160 O O . GLN A 1 264 ? -27.045 3.923 20.971 1.00 65.69 264 GLN A O 1
ATOM 2165 N N . TYR A 1 265 ? -24.992 4.633 20.453 1.00 64.44 265 TYR A N 1
ATOM 2166 C CA . TYR A 1 265 ? -25.444 5.539 19.398 1.00 64.44 265 TYR A CA 1
ATOM 2167 C C . TYR A 1 265 ? -26.021 4.800 18.179 1.00 64.44 265 TYR A C 1
ATOM 2169 O O . TYR A 1 265 ? -27.048 5.219 17.645 1.00 64.44 265 TYR A O 1
ATOM 2177 N N . ILE A 1 266 ? -25.387 3.704 17.752 1.00 64.44 266 ILE A N 1
ATOM 2178 C CA . ILE A 1 266 ? -25.854 2.870 16.637 1.00 64.44 266 ILE A CA 1
ATOM 2179 C C . ILE A 1 266 ? -27.169 2.166 17.011 1.00 64.44 266 ILE A C 1
ATOM 2181 O O . ILE A 1 266 ? -28.112 2.192 16.220 1.00 64.44 266 ILE A O 1
ATOM 2185 N N . ASP A 1 267 ? -27.251 1.588 18.213 1.00 64.19 267 ASP A N 1
ATOM 2186 C CA . ASP A 1 267 ? -28.424 0.851 18.701 1.00 64.19 267 ASP A CA 1
ATOM 2187 C C . ASP A 1 267 ? -29.630 1.770 18.937 1.00 64.19 267 ASP A C 1
ATOM 2189 O O . ASP A 1 267 ? -30.761 1.403 18.622 1.00 64.19 267 ASP A O 1
ATOM 2193 N N . ASN A 1 268 ? -29.408 2.989 19.442 1.00 55.72 268 ASN A N 1
ATOM 2194 C CA . ASN A 1 268 ? -30.499 3.894 19.809 1.00 55.72 268 ASN A CA 1
ATOM 2195 C C . ASN A 1 268 ? -31.124 4.655 18.630 1.00 55.72 268 ASN A C 1
ATOM 2197 O O . ASN A 1 268 ? -32.062 5.414 18.866 1.00 55.72 268 ASN A O 1
ATOM 2201 N N . GLN A 1 269 ? -30.614 4.516 17.394 1.00 53.91 269 GLN A N 1
ATOM 2202 C CA . GLN A 1 269 ? -31.060 5.274 16.208 1.00 53.91 269 GLN A CA 1
ATOM 2203 C C . GLN A 1 269 ? -31.417 6.748 16.504 1.00 53.91 269 GLN A C 1
ATOM 2205 O O . GLN A 1 269 ? -32.373 7.289 15.948 1.00 53.91 269 GLN A O 1
ATOM 2210 N N . MET A 1 270 ? -30.700 7.426 17.411 1.00 42.78 270 MET A N 1
ATOM 2211 C CA . MET A 1 270 ? -31.079 8.787 17.791 1.00 42.78 270 MET A CA 1
ATOM 2212 C C . MET A 1 270 ? -30.668 9.766 16.689 1.00 42.78 270 MET A C 1
ATOM 2214 O O . MET A 1 270 ? -29.528 10.213 16.591 1.00 42.78 270 MET A O 1
ATOM 2218 N N . VAL A 1 271 ? -31.672 10.102 15.882 1.00 43.28 271 VAL A N 1
ATOM 2219 C CA . VAL A 1 271 ? -31.745 11.022 14.736 1.00 43.28 271 VAL A CA 1
ATOM 2220 C C . VAL A 1 271 ? -31.322 12.480 15.034 1.00 43.28 271 VAL A C 1
ATOM 2222 O O . VAL A 1 271 ? -31.525 13.355 14.201 1.00 43.28 271 VAL A O 1
ATOM 2225 N N . SER A 1 272 ? -30.673 12.814 16.153 1.00 39.50 272 SER A N 1
ATOM 2226 C CA . SER A 1 272 ? -30.318 14.213 16.453 1.00 39.50 272 SER A CA 1
ATOM 2227 C C . SER A 1 272 ? -28.818 14.469 16.598 1.00 39.50 272 SER A C 1
ATOM 2229 O O . SER A 1 272 ? -28.341 14.915 17.637 1.00 39.50 272 SER A O 1
ATOM 2231 N N . PHE A 1 273 ? -28.073 14.292 15.512 1.00 41.88 273 PHE A N 1
ATOM 2232 C CA . PHE A 1 273 ? -26.972 15.208 15.216 1.00 41.88 273 PHE A CA 1
ATOM 2233 C C . PHE A 1 273 ? -27.143 15.711 13.782 1.00 41.88 273 PHE A C 1
ATOM 2235 O O . PHE A 1 273 ? -26.688 15.098 12.828 1.00 41.88 273 PHE A O 1
ATOM 2242 N N . TYR A 1 274 ? -27.926 16.787 13.690 1.00 39.03 274 TYR A N 1
ATOM 2243 C CA . TYR A 1 274 ? -27.963 17.814 12.650 1.00 39.03 274 TYR A CA 1
ATOM 2244 C C . TYR A 1 274 ? -27.423 17.400 11.264 1.00 39.03 274 TYR A C 1
ATOM 2246 O O . TYR A 1 274 ? -26.226 17.454 11.004 1.00 39.03 274 TYR A O 1
ATOM 2254 N N . TYR A 1 275 ? -28.381 17.090 10.384 1.00 39.62 275 TYR A N 1
ATOM 2255 C CA . TYR A 1 275 ? -28.282 16.884 8.936 1.00 39.62 275 TYR A CA 1
ATOM 2256 C C . TYR A 1 275 ? -27.580 15.599 8.450 1.00 39.62 275 TYR A C 1
ATOM 2258 O O . TYR A 1 275 ? -26.377 15.409 8.559 1.00 39.62 275 TYR A O 1
ATOM 2266 N N . ASP A 1 276 ? -28.381 14.770 7.768 1.00 41.97 276 ASP A N 1
ATOM 2267 C CA . ASP A 1 276 ? -27.957 13.865 6.690 1.00 41.97 276 ASP A CA 1
ATOM 2268 C C . ASP A 1 276 ? -27.465 12.436 6.971 1.00 41.97 276 ASP A C 1
ATOM 2270 O O . ASP A 1 276 ? -26.730 11.849 6.173 1.00 41.97 276 ASP A O 1
ATOM 2274 N N . VAL A 1 277 ? -27.996 11.786 8.007 1.00 45.03 277 VAL A N 1
ATOM 2275 C CA . VAL A 1 277 ? -27.910 10.319 8.139 1.00 45.03 277 VAL A CA 1
ATOM 2276 C C . VAL A 1 277 ? -29.245 9.680 7.743 1.00 45.03 277 VAL A C 1
ATOM 2278 O O . VAL A 1 277 ? -29.981 9.179 8.587 1.00 45.03 277 VAL A O 1
ATOM 2281 N N . ARG A 1 278 ? -29.599 9.728 6.451 1.00 45.78 278 ARG A N 1
ATOM 2282 C CA . ARG A 1 278 ? -30.645 8.851 5.896 1.00 45.78 278 ARG A CA 1
ATOM 2283 C C . ARG A 1 278 ? -29.990 7.721 5.103 1.00 45.78 278 ARG A C 1
ATOM 2285 O O . ARG A 1 278 ? -29.157 7.976 4.242 1.00 45.78 278 ARG A O 1
ATOM 2292 N N . GLU A 1 279 ? -30.419 6.509 5.447 1.00 47.69 279 GLU A N 1
ATOM 2293 C CA . GLU A 1 279 ? -30.178 5.207 4.810 1.00 47.69 279 GLU A CA 1
ATOM 2294 C C . GLU A 1 279 ? -28.791 4.550 4.998 1.00 47.69 279 GLU A C 1
ATOM 2296 O O . GLU A 1 279 ? -27.745 5.052 4.603 1.00 47.69 279 GLU A O 1
ATOM 2301 N N . ASN A 1 280 ? -28.808 3.351 5.599 1.00 51.59 280 ASN A N 1
ATOM 2302 C CA . ASN A 1 280 ? -27.842 2.250 5.457 1.00 51.59 280 ASN A CA 1
ATOM 2303 C C . ASN A 1 280 ? -26.345 2.457 5.758 1.00 51.59 280 ASN A C 1
ATOM 2305 O O . ASN A 1 280 ? -25.585 1.495 5.658 1.00 51.59 280 ASN A O 1
ATOM 2309 N N . ASN A 1 281 ? -25.886 3.623 6.212 1.00 57.53 281 ASN A N 1
ATOM 2310 C CA . ASN A 1 281 ? -24.454 3.824 6.470 1.00 57.53 281 ASN A CA 1
ATOM 2311 C C . ASN A 1 281 ? -23.870 2.965 7.603 1.00 57.53 281 ASN A C 1
ATOM 2313 O O . ASN A 1 281 ? -22.672 2.698 7.568 1.00 57.53 281 ASN A O 1
ATOM 2317 N N . PHE A 1 282 ? -24.678 2.498 8.559 1.00 65.69 282 PHE A N 1
ATOM 2318 C CA . PHE A 1 282 ? -24.205 1.683 9.685 1.00 65.69 282 PHE A CA 1
ATOM 2319 C C . PHE A 1 282 ? -24.080 0.190 9.381 1.00 65.69 282 PHE A C 1
ATOM 2321 O O . PHE A 1 282 ? -23.306 -0.492 10.048 1.00 65.69 282 PHE A O 1
ATOM 2328 N N . SER A 1 283 ? -24.778 -0.329 8.365 1.00 71.81 283 SER A N 1
ATOM 2329 C CA . SER A 1 283 ? -24.758 -1.768 8.058 1.00 71.81 283 SER A CA 1
ATOM 2330 C C . SER A 1 283 ? -23.345 -2.265 7.729 1.00 71.81 283 SER A C 1
ATOM 2332 O O . SER A 1 283 ? -22.945 -3.333 8.192 1.00 71.81 283 SER A O 1
ATOM 2334 N N . ARG A 1 284 ? -22.541 -1.449 7.034 1.00 78.00 284 ARG A N 1
ATOM 2335 C CA . ARG A 1 284 ? -21.127 -1.743 6.729 1.00 78.00 284 ARG A CA 1
ATOM 2336 C C . ARG A 1 284 ? -20.215 -1.776 7.959 1.00 78.00 284 ARG A C 1
ATOM 2338 O O . ARG A 1 284 ? -19.159 -2.391 7.909 1.00 78.00 284 ARG A O 1
ATOM 2345 N N . TYR A 1 285 ? -20.621 -1.138 9.057 1.00 80.56 285 TY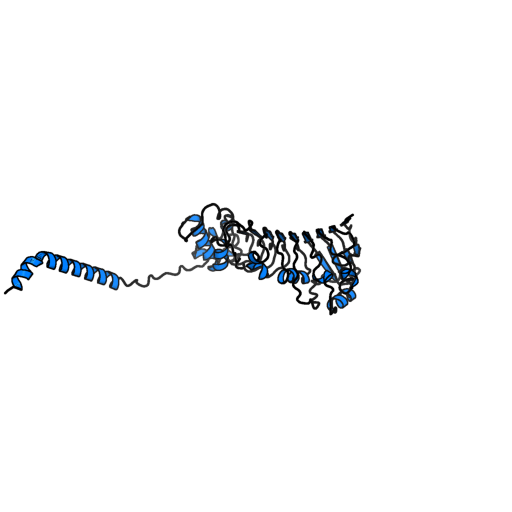R A N 1
ATOM 2346 C CA . TYR A 1 285 ? -19.875 -1.085 10.317 1.00 80.56 285 TYR A CA 1
ATOM 2347 C C . TYR A 1 285 ? -20.422 -2.054 11.369 1.00 80.56 285 TYR A C 1
ATOM 2349 O O . TYR A 1 285 ? -19.964 -2.044 12.508 1.00 80.56 285 TYR A O 1
ATOM 2357 N N . LYS A 1 286 ? -21.354 -2.947 10.998 1.00 82.69 286 LYS A N 1
ATOM 2358 C CA . LYS A 1 286 ? -21.893 -3.976 11.901 1.00 82.69 286 LYS A CA 1
ATOM 2359 C C . LYS A 1 286 ? -20.792 -4.835 12.531 1.00 82.69 286 LYS A C 1
ATOM 2361 O O . LYS A 1 286 ? -20.921 -5.247 13.677 1.00 82.69 286 LYS A O 1
ATOM 2366 N N . TYR A 1 287 ? -19.681 -5.030 11.822 1.00 87.00 287 TYR A N 1
ATOM 2367 C CA . TYR A 1 287 ? -18.530 -5.774 12.328 1.00 87.00 287 TYR A CA 1
ATOM 2368 C C . TYR A 1 287 ? -17.903 -5.158 13.593 1.00 87.00 287 TYR A C 1
ATOM 2370 O O . TYR A 1 287 ? -17.219 -5.869 14.327 1.00 87.00 287 TYR A O 1
ATOM 2378 N N . LEU A 1 288 ? -18.113 -3.859 13.861 1.00 86.00 288 LEU A N 1
ATOM 2379 C CA . LEU A 1 288 ? -17.582 -3.204 15.059 1.00 86.00 288 LEU A CA 1
ATOM 2380 C C . LEU A 1 288 ? -18.109 -3.877 16.337 1.00 86.00 288 LEU A C 1
ATOM 2382 O O . LEU A 1 288 ? -17.382 -3.966 17.323 1.00 86.00 288 LEU A O 1
ATOM 2386 N N . TYR A 1 289 ? -19.334 -4.414 16.305 1.00 85.69 289 TYR A N 1
ATOM 2387 C CA . TYR A 1 289 ? -19.927 -5.133 17.436 1.00 85.69 289 TYR A CA 1
ATOM 2388 C C . TYR A 1 289 ? -19.196 -6.426 17.780 1.00 85.69 289 TYR A C 1
ATOM 2390 O O . TYR A 1 289 ? -19.285 -6.863 18.924 1.00 85.69 289 TYR A O 1
ATOM 2398 N N . ASP A 1 290 ? -18.472 -7.009 16.825 1.00 90.75 290 ASP A N 1
ATOM 2399 C CA . ASP A 1 290 ? -17.777 -8.287 16.972 1.00 90.75 290 ASP A CA 1
ATOM 2400 C C . ASP A 1 290 ? -16.282 -8.116 17.287 1.00 90.75 290 ASP A C 1
ATOM 2402 O O . ASP A 1 290 ? -15.546 -9.105 17.364 1.00 90.75 290 ASP A O 1
ATOM 2406 N N . LEU A 1 291 ? -15.811 -6.875 17.476 1.00 91.56 291 LEU A N 1
ATOM 2407 C CA . LEU A 1 291 ? -14.427 -6.614 17.866 1.00 91.56 291 LEU A CA 1
ATOM 2408 C C . LEU A 1 291 ? -14.126 -7.239 19.227 1.00 91.56 291 LEU A C 1
ATOM 2410 O O . LEU A 1 291 ? -14.942 -7.201 20.152 1.00 91.56 291 LEU A O 1
ATOM 2414 N N . LYS A 1 292 ? -12.929 -7.815 19.341 1.00 94.25 292 LYS A N 1
ATOM 2415 C CA . LYS A 1 292 ? -12.488 -8.562 20.517 1.00 94.25 292 LYS A CA 1
ATOM 2416 C C . LYS A 1 292 ? -11.314 -7.876 21.193 1.00 94.25 292 LYS A C 1
ATOM 2418 O O . LYS A 1 292 ? -10.441 -7.328 20.529 1.00 94.25 292 LYS A O 1
ATOM 2423 N N . CYS A 1 293 ? -11.273 -7.986 22.509 1.00 94.50 293 CYS A N 1
ATOM 2424 C CA . CYS A 1 293 ? -10.144 -7.569 23.319 1.00 94.50 293 CYS A CA 1
ATOM 2425 C C . CYS A 1 293 ? -8.945 -8.481 23.094 1.00 94.50 293 CYS A C 1
ATOM 2427 O O . CYS A 1 293 ? -9.072 -9.708 23.068 1.00 94.50 293 CYS A O 1
ATOM 2429 N N . TYR A 1 294 ? -7.764 -7.887 23.021 1.00 95.94 294 TYR A N 1
ATOM 2430 C CA . TYR A 1 294 ? -6.498 -8.608 23.061 1.00 95.94 294 TYR A CA 1
ATOM 2431 C C . TYR A 1 294 ? -5.837 -8.501 24.438 1.00 95.94 294 TYR A C 1
ATOM 2433 O O . TYR A 1 294 ? -5.343 -9.498 24.976 1.00 95.94 294 TYR A O 1
ATOM 2441 N N . ASN A 1 295 ? -5.897 -7.303 25.022 1.00 93.06 295 ASN A N 1
ATOM 2442 C CA . ASN A 1 295 ? -5.443 -6.985 26.371 1.00 93.06 295 ASN A CA 1
ATOM 2443 C C . ASN A 1 295 ? -6.572 -6.299 27.161 1.00 93.06 295 ASN A C 1
ATOM 2445 O O . ASN A 1 295 ? -7.466 -5.732 26.537 1.00 93.06 295 ASN A O 1
ATOM 2449 N N . PRO A 1 296 ? -6.540 -6.307 28.506 1.00 94.38 296 PRO A N 1
ATOM 2450 C CA . PRO A 1 296 ? -5.643 -7.091 29.365 1.00 94.38 296 PRO A CA 1
ATOM 2451 C C . PRO A 1 296 ? -5.912 -8.611 29.274 1.00 94.38 296 PRO A C 1
ATOM 2453 O O . PRO A 1 296 ? -6.943 -9.015 28.731 1.00 94.38 296 PRO A O 1
ATOM 2456 N N . PRO A 1 297 ? -5.025 -9.476 29.817 1.00 95.25 297 PRO A N 1
ATOM 2457 C CA . PRO A 1 297 ? -5.204 -10.932 29.781 1.00 95.25 297 PRO A CA 1
ATOM 2458 C C . PRO A 1 297 ? -6.551 -11.421 30.331 1.00 95.25 297 PRO A C 1
ATOM 2460 O O . PRO A 1 297 ? -7.110 -12.374 29.799 1.00 95.25 297 PRO A O 1
ATOM 2463 N N . SER A 1 298 ? -7.106 -10.739 31.338 1.00 95.38 298 SER A N 1
ATOM 2464 C CA . SER A 1 298 ? -8.409 -11.060 31.943 1.00 95.38 298 SER A CA 1
ATOM 2465 C C . SER A 1 298 ? -9.605 -10.872 31.003 1.00 95.38 298 SER A C 1
ATOM 2467 O O . SER A 1 298 ? -10.656 -11.467 31.227 1.00 95.38 298 SER A O 1
ATOM 2469 N N . LEU A 1 299 ? -9.464 -10.053 29.956 1.00 95.38 299 LEU A N 1
ATOM 2470 C CA . LEU A 1 299 ? -10.524 -9.762 28.987 1.00 95.38 299 LEU A CA 1
ATOM 2471 C C . LEU A 1 299 ? -10.231 -10.334 27.597 1.00 95.38 299 LEU A C 1
ATOM 2473 O O . LEU A 1 299 ? -11.055 -10.190 26.697 1.00 95.38 299 LEU A O 1
ATOM 2477 N N . ARG A 1 300 ? -9.085 -10.991 27.400 1.00 96.31 300 ARG A N 1
ATOM 2478 C CA . ARG A 1 300 ? -8.648 -11.493 26.094 1.00 96.31 300 ARG A CA 1
ATOM 2479 C C . ARG A 1 300 ? -9.715 -12.375 25.434 1.00 96.31 300 ARG A C 1
ATOM 2481 O O . ARG A 1 300 ? -10.259 -13.291 26.041 1.00 96.31 300 ARG A O 1
ATOM 2488 N N . GLY A 1 301 ? -10.006 -12.092 24.166 1.00 95.94 301 GLY A N 1
ATOM 2489 C CA . GLY A 1 301 ? -10.996 -12.794 23.349 1.00 95.94 301 GLY A CA 1
ATOM 2490 C C . GLY A 1 301 ? -12.450 -12.380 23.593 1.00 95.94 301 GLY A C 1
ATOM 2491 O O . GLY A 1 301 ? -13.311 -12.738 22.785 1.00 95.94 301 GLY A O 1
ATOM 2492 N N . ARG A 1 302 ? -12.745 -11.611 24.651 1.00 95.06 302 ARG A N 1
ATOM 2493 C CA . ARG A 1 302 ? -14.098 -11.103 24.910 1.00 95.06 302 ARG A CA 1
ATOM 2494 C C . ARG A 1 302 ? -14.472 -10.009 23.920 1.00 95.06 302 ARG A C 1
ATOM 2496 O O . ARG A 1 302 ? -13.621 -9.260 23.455 1.00 95.06 302 ARG A O 1
ATOM 2503 N N . ILE A 1 303 ? -15.762 -9.924 23.617 1.00 93.00 303 ILE A N 1
ATOM 2504 C CA . ILE A 1 303 ? -16.316 -8.948 22.679 1.00 93.00 303 ILE A CA 1
ATOM 2505 C C . ILE A 1 303 ? -16.464 -7.588 23.374 1.00 93.00 303 ILE A C 1
ATOM 2507 O O . ILE A 1 303 ? -17.114 -7.517 24.416 1.00 93.00 303 ILE A O 1
ATOM 2511 N N . ILE A 1 304 ? -15.919 -6.524 22.774 1.00 90.06 304 ILE A N 1
ATOM 2512 C CA . ILE A 1 304 ? -15.876 -5.161 23.340 1.00 90.06 304 ILE A CA 1
ATOM 2513 C C . ILE A 1 304 ? -17.284 -4.624 23.623 1.00 90.06 304 ILE A C 1
ATOM 2515 O O . ILE A 1 304 ? -17.533 -4.078 24.697 1.00 90.06 304 ILE A O 1
ATOM 2519 N N . SER A 1 305 ? -18.222 -4.826 22.691 1.00 86.69 305 SER A N 1
ATOM 2520 C CA . SER A 1 305 ? -19.617 -4.367 22.810 1.00 86.69 305 SER A CA 1
ATOM 2521 C C . SER A 1 305 ? -20.385 -5.003 23.976 1.00 86.69 305 SER A C 1
ATOM 2523 O O . SER A 1 305 ? -21.405 -4.471 24.399 1.00 86.69 305 SER A O 1
ATOM 2525 N N . LYS A 1 306 ? -19.890 -6.124 24.518 1.00 90.06 306 LYS A N 1
ATOM 2526 C CA . LYS A 1 306 ? -20.522 -6.874 25.614 1.00 90.06 306 LYS A CA 1
ATOM 2527 C C . LYS A 1 306 ? -19.889 -6.616 26.981 1.00 90.06 306 LYS A C 1
ATOM 2529 O O . LYS A 1 306 ? -20.292 -7.254 27.950 1.00 90.06 306 LYS A O 1
ATOM 2534 N N . LEU A 1 307 ? -18.872 -5.761 27.060 1.00 88.62 307 LEU A N 1
ATOM 2535 C CA . LEU A 1 307 ? -18.224 -5.425 28.325 1.00 88.62 307 LEU A CA 1
ATOM 2536 C C . LEU A 1 307 ? -19.000 -4.331 29.055 1.00 88.62 307 LEU A C 1
ATOM 2538 O O . LEU A 1 307 ? -19.526 -3.415 28.431 1.00 88.62 307 LEU A O 1
ATOM 2542 N N . SER A 1 308 ? -19.031 -4.387 30.380 1.00 87.19 308 SER A N 1
ATOM 2543 C CA . SER A 1 308 ? -19.524 -3.292 31.212 1.00 87.19 308 SER A CA 1
ATOM 2544 C C . SER A 1 308 ? -18.416 -2.272 31.504 1.00 87.19 308 SER A C 1
ATOM 2546 O O . SER A 1 308 ? -17.224 -2.567 31.395 1.00 87.19 308 SER A O 1
ATOM 2548 N N . LEU A 1 309 ? -18.796 -1.058 31.920 1.00 83.69 309 LEU A N 1
ATOM 2549 C CA . LEU A 1 309 ? -17.836 -0.022 32.327 1.00 83.69 309 LEU A CA 1
ATOM 2550 C C . LEU A 1 309 ? -16.955 -0.468 33.506 1.00 83.69 309 LEU A C 1
ATOM 2552 O O . LEU A 1 309 ? -15.778 -0.113 33.560 1.00 83.69 309 LEU A O 1
ATOM 2556 N N . SER A 1 310 ? -17.501 -1.253 34.439 1.00 84.50 310 SER A N 1
ATOM 2557 C CA . SER A 1 310 ? -16.732 -1.754 35.580 1.00 84.50 310 SER A CA 1
ATOM 2558 C C . SER A 1 310 ? -15.710 -2.811 35.161 1.00 84.50 310 SER A C 1
ATOM 2560 O O . SER A 1 310 ? -14.603 -2.815 35.695 1.00 84.50 310 SER A O 1
ATOM 2562 N N . GLU A 1 311 ? -16.037 -3.657 34.179 1.00 86.25 311 GLU A N 1
ATOM 2563 C CA . GLU A 1 311 ? -15.126 -4.682 33.654 1.00 86.25 311 GLU A CA 1
ATOM 2564 C C . GLU A 1 311 ? -13.902 -4.080 32.957 1.00 86.25 311 GLU A C 1
ATOM 2566 O O . GLU A 1 311 ? -12.798 -4.592 33.123 1.00 86.25 311 GLU A O 1
ATOM 2571 N N . ILE A 1 312 ? -14.072 -2.969 32.233 1.00 86.25 312 ILE A N 1
ATOM 2572 C CA . ILE A 1 312 ? -12.964 -2.238 31.589 1.00 86.25 312 ILE A CA 1
ATOM 2573 C C . ILE A 1 312 ? -12.233 -1.279 32.545 1.00 86.25 312 ILE A C 1
ATOM 2575 O O . ILE A 1 312 ? -11.414 -0.465 32.119 1.00 86.25 312 ILE A O 1
ATOM 2579 N N . GLY A 1 313 ? -12.533 -1.341 33.847 1.00 82.81 313 GLY A N 1
ATOM 2580 C CA . GLY A 1 313 ? -11.876 -0.523 34.868 1.00 82.81 313 GLY A CA 1
ATOM 2581 C C . GLY A 1 313 ? -12.245 0.962 34.822 1.00 82.81 313 GLY A C 1
ATOM 2582 O O . GLY A 1 313 ? -11.592 1.778 35.477 1.00 82.81 313 GLY A O 1
ATOM 2583 N N . CYS A 1 314 ? -13.298 1.342 34.092 1.00 80.25 314 CYS A N 1
ATOM 2584 C CA . CYS A 1 314 ? -13.829 2.693 34.153 1.00 80.25 314 CYS A CA 1
ATOM 2585 C C . CYS A 1 314 ? -14.597 2.883 35.453 1.00 80.25 314 CYS A C 1
ATOM 2587 O O . CYS A 1 314 ? -15.742 2.451 35.595 1.00 80.25 314 CYS A O 1
ATOM 2589 N N . LYS A 1 315 ? -14.007 3.627 36.390 1.00 73.69 315 LYS A N 1
ATOM 2590 C CA . LYS A 1 315 ? -14.810 4.225 37.454 1.00 73.69 315 LYS A CA 1
ATOM 2591 C C . LYS A 1 315 ? -15.813 5.163 36.780 1.00 73.69 315 LYS A C 1
ATOM 2593 O O . LYS A 1 315 ? -15.383 6.010 35.986 1.00 73.69 315 LYS A O 1
ATOM 2598 N N . PRO A 1 316 ? -17.125 5.046 37.049 1.00 61.19 316 PRO A N 1
ATOM 2599 C CA . PRO A 1 316 ? -18.036 6.097 36.646 1.00 61.19 316 PRO A CA 1
ATOM 2600 C C . PRO A 1 316 ? -17.456 7.385 37.220 1.00 61.19 316 PRO A C 1
ATOM 2602 O O . PRO A 1 316 ? -17.155 7.456 38.414 1.00 61.19 316 PRO A O 1
ATOM 2605 N N . LYS A 1 317 ? -17.245 8.398 36.370 1.00 53.34 317 LYS A N 1
ATOM 2606 C CA . LYS A 1 317 ? -17.188 9.753 36.899 1.00 53.34 317 LYS A CA 1
ATOM 2607 C C . LYS A 1 317 ? -18.534 9.891 37.586 1.00 53.34 317 LYS A C 1
ATOM 2609 O O . LYS A 1 317 ? -19.543 10.018 36.897 1.00 53.34 317 LYS A O 1
ATOM 2614 N N . LEU A 1 318 ? -18.563 9.787 38.915 1.00 46.56 318 LEU A N 1
ATOM 2615 C CA . LEU A 1 318 ? -19.596 10.465 39.659 1.00 46.56 318 LEU A CA 1
ATOM 2616 C C . LEU A 1 318 ? -19.457 11.900 39.165 1.00 46.56 318 LEU A C 1
ATOM 2618 O O . LEU A 1 318 ? -18.577 12.640 39.593 1.00 46.56 318 LEU A O 1
ATOM 2622 N N . GLN A 1 319 ? -20.305 12.280 38.210 1.00 43.16 319 GLN A N 1
ATOM 2623 C CA . GLN A 1 319 ? -20.926 13.574 38.309 1.00 43.16 319 GLN A CA 1
ATOM 2624 C C . GLN A 1 319 ? -21.591 13.506 39.676 1.00 43.16 319 GLN A C 1
ATOM 2626 O O . GLN A 1 319 ? -22.745 13.116 39.825 1.00 43.16 319 GLN A O 1
ATOM 2631 N N . THR A 1 320 ? -20.823 13.849 40.708 1.00 39.94 320 THR A N 1
ATOM 2632 C CA . THR A 1 320 ? -21.370 14.729 41.702 1.00 39.94 320 THR A CA 1
ATOM 2633 C C . THR A 1 320 ? -21.996 15.820 40.854 1.00 39.94 320 THR A C 1
ATOM 2635 O O . THR A 1 320 ? -21.326 16.679 40.285 1.00 39.94 320 THR A O 1
ATOM 2638 N N . VAL A 1 321 ? -23.309 15.713 40.673 1.00 44.03 321 VAL A N 1
ATOM 2639 C CA . VAL A 1 321 ? -24.159 16.880 40.602 1.00 44.03 321 VAL A CA 1
ATOM 2640 C C . VAL A 1 321 ? -23.822 17.592 41.906 1.00 44.03 321 VAL A C 1
ATOM 2642 O O . VAL A 1 321 ? -24.455 17.376 42.932 1.00 44.03 321 VAL A O 1
ATOM 2645 N N . THR A 1 322 ? -22.690 18.302 41.924 1.00 42.72 322 THR A N 1
ATOM 2646 C CA . THR A 1 322 ? -22.335 19.239 42.965 1.00 42.72 322 THR A CA 1
ATOM 2647 C C . THR A 1 322 ? -23.391 20.285 42.785 1.00 42.72 322 THR A C 1
ATOM 2649 O O . THR A 1 322 ? -23.258 21.130 41.906 1.00 42.72 322 THR A O 1
ATOM 2652 N N . ASN A 1 323 ? -24.488 20.073 43.507 1.00 46.41 323 ASN A N 1
ATOM 2653 C CA . ASN A 1 323 ? -25.521 21.022 43.821 1.00 46.41 323 ASN A CA 1
ATOM 2654 C C . ASN A 1 323 ? -25.621 22.075 42.723 1.00 46.41 323 ASN A C 1
ATOM 2656 O O . ASN A 1 323 ? -25.016 23.143 42.837 1.00 46.41 323 ASN A O 1
ATOM 2660 N N . VAL A 1 324 ? -26.390 21.791 41.661 1.00 49.19 324 VAL A N 1
ATOM 2661 C CA . VAL A 1 324 ? -27.095 22.909 41.034 1.00 49.19 324 VAL A CA 1
ATOM 2662 C C . VAL A 1 324 ? -27.832 23.520 42.208 1.00 49.19 324 VAL A C 1
ATOM 2664 O O . VAL A 1 324 ? -28.750 22.901 42.741 1.00 49.19 324 VAL A O 1
ATOM 2667 N N . SER A 1 325 ? -27.280 24.617 42.725 1.00 54.25 325 SER A N 1
ATOM 2668 C CA . SER A 1 325 ? -27.822 25.346 43.847 1.00 54.25 325 SER A CA 1
ATOM 2669 C C . SER A 1 325 ? -29.258 25.616 43.444 1.00 54.25 325 SER A C 1
ATOM 2671 O O . SER A 1 325 ? -29.533 26.396 42.536 1.00 54.25 325 SER A O 1
ATOM 2673 N N . SER A 1 326 ? -30.180 24.857 44.023 1.00 58.56 326 SER A N 1
ATOM 2674 C CA . SER A 1 326 ? -31.607 25.029 43.807 1.00 58.56 326 SER A CA 1
ATOM 2675 C C . SER A 1 326 ? -32.068 26.337 44.451 1.00 58.56 326 SER A C 1
ATOM 2677 O O . SER A 1 326 ? -33.164 26.795 44.155 1.00 58.56 326 SER A O 1
ATOM 2679 N N . GLY A 1 327 ? -31.205 26.988 45.246 1.00 66.88 327 GLY A N 1
ATOM 2680 C CA . GLY A 1 327 ? -31.400 28.311 45.833 1.00 66.88 327 GLY A CA 1
ATOM 2681 C C . GLY A 1 327 ? -31.851 29.358 44.810 1.00 66.88 327 GLY A C 1
ATOM 2682 O O . GLY A 1 327 ? -32.973 29.835 44.935 1.00 66.88 327 GLY A O 1
ATOM 2683 N N . PRO A 1 328 ? -31.061 29.689 43.771 1.00 76.19 328 PRO A N 1
ATOM 2684 C CA . PRO A 1 328 ? -31.464 30.608 42.709 1.00 76.19 328 PRO A CA 1
ATOM 2685 C C . PRO A 1 328 ? -32.816 30.281 42.066 1.00 76.19 328 PRO A C 1
ATOM 2687 O O . PRO A 1 328 ? -33.622 31.183 41.866 1.00 76.19 328 PRO A O 1
ATOM 2690 N N . ILE A 1 329 ? -33.098 29.005 41.778 1.00 79.00 329 ILE A N 1
ATOM 2691 C CA . ILE A 1 329 ? -34.351 28.596 41.119 1.00 79.00 329 ILE A CA 1
ATOM 2692 C C . ILE A 1 329 ? -35.545 28.784 42.065 1.00 79.00 329 ILE A C 1
ATOM 2694 O O . ILE A 1 329 ? -36.568 29.333 41.662 1.00 79.00 329 ILE A O 1
ATOM 2698 N N . ILE A 1 330 ? -35.402 28.391 43.332 1.00 80.88 330 ILE A N 1
ATOM 2699 C CA . ILE A 1 330 ? -36.431 28.562 44.365 1.00 80.88 330 ILE A CA 1
ATOM 2700 C C . ILE A 1 330 ? -36.676 30.052 44.636 1.00 80.88 330 ILE A C 1
ATOM 2702 O O . ILE A 1 330 ? -37.827 30.473 44.725 1.00 80.88 330 ILE A O 1
ATOM 2706 N N . VAL A 1 331 ? -35.620 30.872 44.699 1.00 85.25 331 VAL A N 1
ATOM 2707 C CA . VAL A 1 331 ? -35.732 32.329 44.874 1.00 85.25 331 VAL A CA 1
ATOM 2708 C C . VAL A 1 331 ? -36.462 32.963 43.690 1.00 85.25 331 VAL A C 1
ATOM 2710 O O . VAL A 1 331 ? -37.378 33.754 43.902 1.00 85.25 331 VAL A O 1
ATOM 2713 N N . VAL A 1 332 ? -36.136 32.583 42.450 1.00 88.00 332 VAL A N 1
ATOM 2714 C CA . VAL A 1 332 ? -36.833 33.092 41.256 1.00 88.00 332 VAL A CA 1
ATOM 2715 C C . VAL A 1 332 ? -38.303 32.670 41.245 1.00 88.00 332 VAL A C 1
ATOM 2717 O O . VAL A 1 332 ? -39.159 33.499 40.933 1.00 88.00 332 VAL A O 1
ATOM 2720 N N . MET A 1 333 ? -38.631 31.431 41.632 1.00 88.00 333 MET A N 1
ATOM 2721 C CA . MET A 1 333 ? -40.028 30.991 41.745 1.00 88.00 333 MET A CA 1
ATOM 2722 C C . MET A 1 333 ? -40.796 31.770 42.821 1.00 88.00 333 MET A C 1
ATOM 2724 O O . MET A 1 333 ? -41.916 32.207 42.565 1.00 88.00 333 MET A O 1
ATOM 2728 N N . LEU A 1 334 ? -40.194 31.998 43.993 1.00 91.75 334 LEU A N 1
ATOM 2729 C CA . LEU A 1 334 ? -40.817 32.755 45.084 1.00 91.75 334 LEU A CA 1
ATOM 2730 C C . LEU A 1 334 ? -41.033 34.226 44.716 1.00 91.75 334 LEU A C 1
ATOM 2732 O O . LEU A 1 334 ? -42.119 34.754 44.943 1.00 91.75 334 LEU A O 1
ATOM 2736 N N . VAL A 1 335 ? -40.039 34.877 44.101 1.00 92.44 335 VAL A N 1
ATOM 2737 C CA . VAL A 1 335 ? -40.156 36.269 43.632 1.00 92.44 335 VAL A CA 1
ATOM 2738 C C . VAL A 1 335 ? -41.223 36.383 42.546 1.00 92.44 335 VAL A C 1
ATOM 2740 O O . VAL A 1 335 ? -42.050 37.291 42.595 1.00 92.44 335 VAL A O 1
ATOM 2743 N N . SER A 1 336 ? -41.259 35.439 41.603 1.00 92.00 336 SER A N 1
ATOM 2744 C CA . SER A 1 336 ? -42.272 35.420 40.540 1.00 92.00 336 SER A CA 1
ATOM 2745 C C . SER A 1 336 ? -43.678 35.236 41.110 1.00 92.00 336 SER A C 1
ATOM 2747 O O . SER A 1 336 ? -44.602 35.938 40.707 1.00 92.00 336 SER A O 1
ATOM 2749 N N . PHE A 1 337 ? -43.844 34.348 42.095 1.00 93.88 337 PHE A N 1
ATOM 2750 C CA . PHE A 1 337 ? -45.115 34.166 42.791 1.00 93.88 337 PHE A CA 1
ATOM 2751 C C . PHE A 1 337 ? -45.550 35.446 43.516 1.00 93.88 337 PHE A C 1
ATOM 2753 O O . PHE A 1 337 ? -46.691 35.877 43.361 1.00 93.88 337 PHE A O 1
ATOM 2760 N N . PHE A 1 338 ? -44.636 36.101 44.239 1.00 92.75 338 PHE A N 1
ATOM 2761 C CA . PHE A 1 338 ? -44.928 37.353 44.939 1.00 92.75 338 PHE A CA 1
ATOM 2762 C C . PHE A 1 338 ? -45.325 38.476 43.974 1.00 92.75 338 PHE A C 1
ATOM 2764 O O . PHE A 1 338 ? -46.299 39.182 44.219 1.00 92.75 338 PHE A O 1
ATOM 2771 N N . LEU A 1 339 ? -44.626 38.606 42.841 1.00 92.12 339 LEU A N 1
ATOM 2772 C CA . LEU A 1 339 ? -44.966 39.569 41.792 1.00 92.12 339 LEU A CA 1
ATOM 2773 C C . LEU A 1 339 ? -46.347 39.293 41.190 1.00 92.12 339 LEU A C 1
ATOM 2775 O O . LEU A 1 339 ? -47.123 40.230 41.010 1.00 92.12 339 LEU A O 1
ATOM 2779 N N . CYS A 1 340 ? -46.687 38.027 40.934 1.00 91.62 340 CYS A N 1
ATOM 2780 C CA . CYS A 1 340 ? -48.018 37.641 40.466 1.00 91.62 340 CYS A CA 1
ATOM 2781 C C . CYS A 1 340 ? -49.110 37.978 41.489 1.00 91.62 340 CYS A C 1
ATOM 2783 O O . CYS A 1 340 ? -50.159 38.489 41.102 1.00 91.62 340 CYS A O 1
ATOM 2785 N N . VAL A 1 341 ? -48.868 37.753 42.785 1.00 91.06 341 VAL A N 1
ATOM 2786 C CA . VAL A 1 341 ? -49.805 38.138 43.853 1.00 91.06 341 VAL A CA 1
ATOM 2787 C C . VAL A 1 341 ? -49.960 39.658 43.917 1.00 91.06 341 VAL A C 1
ATOM 2789 O O . VAL A 1 341 ? -51.087 40.145 43.938 1.00 91.06 341 VAL A O 1
ATOM 2792 N N . CYS A 1 342 ? -48.864 40.422 43.876 1.00 87.56 342 CYS A N 1
ATOM 2793 C CA . CYS A 1 342 ? -48.907 41.887 43.858 1.00 87.56 342 CYS A CA 1
ATOM 2794 C C . CYS A 1 342 ? -49.650 42.430 42.633 1.00 87.56 342 CYS A C 1
ATOM 2796 O O . CYS A 1 342 ? -50.451 43.351 42.769 1.00 87.56 342 CYS A O 1
ATOM 2798 N N . LEU A 1 343 ? -49.433 41.849 41.449 1.00 88.25 343 LEU A N 1
ATOM 2799 C CA . LEU A 1 343 ? -50.173 42.194 40.234 1.00 88.25 343 LEU A CA 1
ATOM 2800 C C . LEU A 1 343 ? -51.657 41.866 40.376 1.00 88.25 343 LEU A C 1
ATOM 2802 O O . LEU A 1 343 ? -52.497 42.698 40.050 1.00 88.25 343 LEU A O 1
ATOM 2806 N N . PHE A 1 344 ? -51.992 40.688 40.902 1.00 88.31 344 PHE A N 1
ATOM 2807 C CA . PHE A 1 344 ? -53.377 40.281 41.111 1.00 88.31 344 PHE A CA 1
ATOM 2808 C C . PHE A 1 344 ? -54.097 41.204 42.104 1.00 88.31 344 PHE A C 1
ATOM 2810 O O . PHE A 1 344 ? -55.204 41.662 41.826 1.00 88.31 344 PHE A O 1
ATOM 2817 N N . VAL A 1 345 ? -53.454 41.547 43.224 1.00 85.50 345 VAL A N 1
ATOM 2818 C CA . VAL A 1 345 ? -53.963 42.528 44.195 1.00 85.50 345 VAL A CA 1
ATOM 2819 C C . VAL A 1 345 ? -54.076 43.910 43.548 1.00 85.50 345 VAL A C 1
ATOM 2821 O O . VAL A 1 345 ? -55.129 44.530 43.638 1.00 85.50 345 VAL A O 1
ATOM 2824 N N . GLY A 1 346 ? -53.054 44.378 42.833 1.00 81.62 346 GLY A N 1
ATOM 2825 C CA . GLY A 1 346 ? -53.073 45.671 42.145 1.00 81.62 346 GLY A CA 1
ATOM 2826 C C . GLY A 1 346 ? -54.180 45.783 41.094 1.00 81.62 346 GLY A C 1
ATOM 2827 O O . GLY A 1 346 ? -54.799 46.834 40.971 1.00 81.62 346 GLY A O 1
ATOM 2828 N N . ILE A 1 347 ? -54.483 44.696 40.379 1.00 82.56 347 ILE A N 1
ATOM 2829 C CA . ILE A 1 347 ? -55.612 44.620 39.443 1.00 82.56 347 ILE A CA 1
ATOM 2830 C C . ILE A 1 347 ? -56.941 44.619 40.205 1.00 82.56 347 ILE A C 1
ATOM 2832 O O . ILE A 1 347 ? -57.848 45.361 39.839 1.00 82.56 347 ILE A O 1
ATOM 2836 N N . ARG A 1 348 ? -57.064 43.831 41.280 1.00 80.50 348 ARG A N 1
ATOM 2837 C CA . ARG A 1 348 ? -58.321 43.702 42.033 1.00 80.50 348 ARG A CA 1
ATOM 2838 C C . ARG A 1 348 ? -58.683 44.957 42.833 1.00 80.50 348 ARG A C 1
ATOM 2840 O O . ARG A 1 348 ? -59.859 45.254 42.998 1.00 80.50 348 ARG A O 1
ATOM 2847 N N . TYR A 1 349 ? -57.685 45.686 43.323 1.00 74.62 349 TYR A N 1
ATOM 2848 C CA . TYR A 1 349 ? -57.853 46.899 44.130 1.00 74.62 349 TYR A CA 1
ATOM 2849 C C . TYR A 1 349 ? -57.624 48.189 43.334 1.00 74.62 349 TYR A C 1
ATOM 2851 O O . TYR A 1 349 ? -57.634 49.277 43.911 1.00 74.62 349 TYR A O 1
ATOM 2859 N N . ARG A 1 350 ? -57.458 48.096 42.007 1.00 71.12 350 ARG A N 1
ATOM 2860 C CA . ARG A 1 350 ? -57.205 49.245 41.125 1.00 71.12 350 ARG A CA 1
ATOM 2861 C C . ARG A 1 350 ? -58.284 50.325 41.243 1.00 71.12 350 ARG A C 1
ATOM 2863 O O . ARG A 1 350 ? -57.964 51.508 41.213 1.00 71.12 350 ARG A O 1
ATOM 2870 N N . GLU A 1 351 ? -59.536 49.916 41.445 1.00 61.44 351 GLU A N 1
ATOM 2871 C CA . GLU A 1 351 ? -60.672 50.830 41.625 1.00 61.44 351 GLU A CA 1
ATOM 2872 C C . GLU A 1 351 ? -60.694 51.501 43.008 1.00 61.44 351 GLU A C 1
ATOM 2874 O O . GLU A 1 351 ? -61.111 52.649 43.118 1.00 61.44 351 GLU A O 1
ATOM 2879 N N . GLN A 1 352 ? -60.186 50.849 44.060 1.00 60.09 352 GLN A N 1
ATOM 2880 C CA . GLN A 1 352 ? -60.122 51.438 45.406 1.00 60.09 352 GLN A CA 1
ATOM 2881 C C . GLN A 1 352 ? -58.909 52.368 45.577 1.00 60.09 352 GLN A C 1
ATOM 2883 O O . GLN A 1 352 ? -59.026 53.430 46.187 1.00 60.09 352 GLN A O 1
ATOM 2888 N N . ILE A 1 353 ? -57.760 52.024 44.985 1.00 58.75 353 ILE A N 1
ATOM 2889 C CA . ILE A 1 353 ? -56.541 52.852 45.026 1.00 58.75 353 ILE A CA 1
ATOM 2890 C C . ILE A 1 353 ? -56.729 54.150 44.221 1.00 58.75 353 ILE A C 1
ATOM 2892 O O . ILE A 1 353 ? -56.275 55.208 44.652 1.00 58.75 353 ILE A O 1
ATOM 2896 N N . ALA A 1 354 ? -57.464 54.106 43.103 1.00 57.03 354 ALA A N 1
ATOM 2897 C CA . ALA A 1 354 ? -57.800 55.302 42.326 1.00 57.03 354 ALA A CA 1
ATOM 2898 C C . ALA A 1 354 ? -58.659 56.312 43.116 1.00 57.03 354 ALA A C 1
ATOM 2900 O O . ALA A 1 354 ? -58.517 57.517 42.923 1.00 57.03 354 ALA A O 1
ATOM 2901 N N . VAL A 1 355 ? -59.502 55.842 44.042 1.00 57.88 355 VAL A N 1
ATOM 2902 C CA . VAL A 1 355 ? -60.347 56.706 44.886 1.00 57.88 355 VAL A CA 1
ATOM 2903 C C . VAL A 1 355 ? -59.571 57.272 46.083 1.00 57.88 355 VAL A C 1
ATOM 2905 O O . VAL A 1 355 ? -59.802 58.417 46.468 1.00 57.88 355 VAL A O 1
ATOM 2908 N N . SER A 1 356 ? -58.603 56.535 46.640 1.00 56.19 356 SER A N 1
ATOM 2909 C CA . SER A 1 356 ? -57.762 57.025 47.747 1.00 56.19 356 SER A CA 1
ATOM 2910 C C . SER A 1 356 ? -56.677 58.028 47.335 1.00 56.19 356 SER A C 1
ATOM 2912 O O . SER A 1 356 ? -56.232 58.785 48.189 1.00 56.19 356 SER A O 1
ATOM 2914 N N . CYS A 1 357 ? -56.269 58.082 46.062 1.00 56.28 357 CYS A N 1
ATOM 2915 C CA . CYS A 1 357 ? -55.323 59.093 45.559 1.00 56.28 357 CYS A CA 1
ATOM 2916 C C . CYS A 1 357 ? -56.000 60.350 44.969 1.00 56.28 357 CYS A C 1
ATOM 2918 O O . CYS A 1 357 ? -55.309 61.224 44.455 1.00 56.28 357 CYS A O 1
ATOM 2920 N N . SER A 1 358 ? -57.335 60.445 45.036 1.00 53.50 358 SER A N 1
ATOM 2921 C CA . SER A 1 358 ? -58.137 61.581 44.547 1.00 53.50 358 SER A CA 1
ATOM 2922 C C . SER A 1 358 ? -58.709 62.451 45.688 1.00 53.50 358 SER A C 1
ATOM 2924 O O . SER A 1 358 ? -59.728 63.125 45.504 1.00 53.50 358 SER A O 1
ATOM 2926 N N . LYS A 1 359 ? -58.087 62.444 46.870 1.00 43.97 359 LYS A N 1
ATOM 2927 C CA . LYS A 1 359 ? -58.392 63.379 47.961 1.00 43.97 359 LYS A CA 1
ATOM 2928 C C . LYS A 1 359 ? -57.139 64.050 48.483 1.00 43.97 359 LYS A C 1
ATOM 2930 O O . LYS A 1 359 ? -56.135 63.327 48.658 1.00 43.97 359 LYS A O 1
#

Organism: Mytilus galloprovincialis (NCBI:txid29158)

Foldseek 3Di:
DADADAAEADVAAADAAAPPRFDARYAYYEYEPHEYECPCVCFAPCVVVVGDLRHAYEYDENYEDEDEPVRLVCQLPDQDTDPCRLQPRLQYQEHAAYQYAYDYHDPVDPDDRDQQPRDRPDDLDEEESPRHAYDAHENPSNVSCVVNVQRYADQRYAYAHHANVQDQADRPCQLAVCVRHQNHAEHHHHQYAHAAQRANDAPCVDPDDGYQHEYEHANYQHAAYDLRNVCRLQVCSPVRYAYDHAHYQHALALRLVSLLVVVCCVVVVPPPDDDDPDDDSCVSVPCSQQHAHNDDPVRGRPGSNPDDCVRNVNDPPPPPPVDPPCVVVVVVVVVVVVVVVVVVCCVVCVVVVVVVVPD

Secondary structure (DSSP, 8-state):
--EEEEEE--TT-EEE--TT---TTEEEEEEES-EEE-TTTTTT-SGGGGS----SEEEEES-EEEE-HHHHHHHHH-S---HHHHH--TT-SEEEEES-EEEES-TTS------------------B-TT--EEE-TT---GGGHHHHHH-B-TT--EEE-TTS--SS--HHHHTHHHH-TT--EEE-TTS---S---------STTSSPPEEEE-TTS------HHHHHHHHSSTTTTEEEE-TT---B-SGGGHHHHHHHHHHHTT---SSS---SSTTGGGGGGGG-B--BSGGGTT-BGGG--TTTTT------------HHHHHHHHHHHHHHHHHHHHHHHTHHHHHHHT--

InterPro domains:
  IPR000483 Cysteine-rich flanking region, C-terminal [SM00082] (248-315)
  IPR001611 Leucine-rich repeat [PS51450] (183-204)
  IPR032675 Leucine-rich repeat domain superfamily [G3DSA:3.80.10.10] (11-319)

Sequence (359 aa):
MLFSVDITCGQNGSVFFPYPGRARLLHSLSISDCVLNGFTSEATSDDIDTIPDRIKYFTLVNSVIYMTQNDFQQFQGAKHLNQPFQCGNVNAVKIIENNISCWIGNMNKRSRLETFQARPNFRDRTYTYKYLRHLHKSFSMIQPFTRQIDKSMYPNIETLNFSAANMIETPKHLQEWRLGAKDLKYLDLSHNLIEDVFPIICHDKYKGDNPPGFVDLRYNNISSLTQYGIRTWLRGICHKLTVDIRNNPFMCDCGVKYFQDIFQYIDNQMVSFYYDVRENNFSRYKYLYDLKCYNPPSLRGRIISKLSLSEIGCKPKLQTVTNVSSGPIIVVMLVSFFLCVCLFVGIRYREQIAVSCSK

pLDDT: mean 80.07, std 16.12, range [39.03, 98.44]